Protein AF-A0A7S3I0C1-F1 (afdb_monomer_lite)

Foldseek 3Di:
DDDDDDYDDDDDDDDDDDDDDDDDDDDDDDDDDDDPDDDDDDDDDDDDDDDDDDDDDDPPPDDVPVPDDALDFDWDQDPVPRDTATWDKDWDFDPCLVVVLVVCCVLVPPCSVVCSVVSRLQRIKIWTAGPPPRDTDDIGRQFDFAPDLPDQWTWTRNRPDIDIDGSVVVVVVVVVVVVVSVVCVVPVPPPPVPCPLQHADPPDEEEDADEPVNLCVLQNPVVCVVDVSSSSSSCRVPPPNYDYDYDDDDDDDDDDD

Organism: NCBI:txid182087

Secondary structure (DSSP, 8-state):
-----------------------------------------PPPPP------------------------SS--EEE-TTT-SEEEEEEEEEEPTTHHHHHHHHHHHHGGGHHHHHHHHHHHTEEEEEEETTT--EEEEEESEE--S-TTSSEEEEEETTEEEEEEHHHHHHHHHHHHHHHHHHHHHS--------TTS---SS--EE---HHHHHHHH-HHHHHH-HHHHHHHHHHHTTT-EE-------------

Sequence (257 aa):
KMSGNSKAAGKTKKDDDLIEVVEEENTFEFSPGINNDEVAVTKPGPLARERRTRGPGGRAVTSPDEQFFDIVPMKKVCQFCQLEVVTYVEHEVNKFFGVICLFSFILLGLLNFLILPLVFFLTKNAVHRCSRCLQKMGEKSCFGLPDDFNAPIWHFRLGKCSIVTARVYAIIVLILGAIGCGFYVYMRPSFEMHQNPLTHHNLDAHRINTSWADFLQDCGGEQVIENFVHTKMVFNDKYENNIVSWSGYFAEVKEKQ

Radius of gyration: 39.65 Å; chains: 1; bounding box: 87×38×133 Å

Structure (mmCIF, N/CA/C/O backbone):
data_AF-A0A7S3I0C1-F1
#
_entry.id   AF-A0A7S3I0C1-F1
#
loop_
_atom_site.group_PDB
_atom_site.id
_atom_site.type_symbol
_atom_site.label_atom_id
_atom_site.label_alt_id
_atom_site.label_comp_id
_atom_site.label_asym_id
_atom_site.label_entity_id
_atom_site.label_seq_id
_atom_site.pdbx_PDB_ins_code
_atom_site.Cartn_x
_atom_site.Cartn_y
_atom_site.Cartn_z
_atom_site.occupancy
_atom_site.B_iso_or_equiv
_atom_site.auth_seq_id
_atom_site.auth_comp_id
_atom_site.auth_asym_id
_atom_site.auth_atom_id
_atom_site.pdbx_PDB_model_num
ATOM 1 N N . LYS A 1 1 ? 24.569 -19.986 -86.677 1.00 34.25 1 LYS A N 1
ATOM 2 C CA . LYS A 1 1 ? 23.247 -20.036 -87.348 1.00 34.25 1 LYS A CA 1
ATOM 3 C C . LYS A 1 1 ? 22.199 -19.598 -86.331 1.00 34.25 1 LYS A C 1
ATOM 5 O O . LYS A 1 1 ? 22.135 -20.248 -85.305 1.00 34.25 1 LYS A O 1
ATOM 10 N N . MET A 1 2 ? 21.471 -18.522 -86.662 1.00 33.81 2 MET A N 1
ATOM 11 C CA . MET A 1 2 ? 20.099 -18.145 -86.252 1.00 33.81 2 MET A CA 1
ATOM 12 C C . MET A 1 2 ? 19.815 -17.968 -84.743 1.00 33.81 2 MET A C 1
ATOM 14 O O . MET A 1 2 ? 19.962 -18.904 -83.977 1.00 33.81 2 MET A O 1
ATOM 18 N N . SER A 1 3 ? 19.566 -16.747 -84.246 1.00 33.38 3 SER A N 1
ATOM 19 C CA . SER A 1 3 ? 18.397 -15.854 -84.475 1.00 33.38 3 SER A CA 1
ATOM 20 C C . SER A 1 3 ? 17.169 -16.295 -83.667 1.00 33.38 3 SER A C 1
ATOM 22 O O . SER A 1 3 ? 16.660 -17.384 -83.889 1.00 33.38 3 SER A O 1
ATOM 24 N N . GLY A 1 4 ? 16.777 -15.502 -82.660 1.00 34.78 4 GLY A N 1
ATOM 25 C CA . GLY A 1 4 ? 15.494 -14.759 -82.629 1.00 34.78 4 GLY A CA 1
ATOM 26 C C . GLY A 1 4 ? 14.575 -15.408 -81.574 1.00 34.78 4 GLY A C 1
ATOM 27 O O . GLY A 1 4 ? 14.686 -16.607 -81.380 1.00 34.78 4 GLY A O 1
ATOM 28 N N . ASN A 1 5 ? 13.692 -14.775 -80.795 1.00 32.12 5 ASN A N 1
ATOM 29 C CA . ASN A 1 5 ? 12.908 -13.539 -80.899 1.00 32.12 5 ASN A CA 1
ATOM 30 C C . ASN A 1 5 ? 12.318 -13.274 -79.475 1.00 32.12 5 ASN A C 1
ATOM 32 O O . ASN A 1 5 ? 11.923 -14.226 -78.814 1.00 32.12 5 ASN A O 1
ATOM 36 N N . SER A 1 6 ? 12.477 -12.099 -78.853 1.00 36.16 6 SER A N 1
ATOM 37 C CA . SER A 1 6 ? 11.499 -10.991 -78.698 1.00 36.16 6 SER A CA 1
ATOM 38 C C . SER A 1 6 ? 10.083 -11.295 -78.149 1.00 36.16 6 SER A C 1
ATOM 40 O O . SER A 1 6 ? 9.313 -11.952 -78.835 1.00 36.16 6 SER A O 1
ATOM 42 N N . LYS A 1 7 ? 9.756 -10.605 -77.025 1.00 39.66 7 LYS A N 1
ATOM 43 C CA . LYS A 1 7 ? 8.534 -9.794 -76.711 1.00 39.66 7 LYS A CA 1
ATOM 44 C C . LYS A 1 7 ? 7.160 -10.513 -76.639 1.00 39.66 7 LYS A C 1
ATOM 46 O O . LYS A 1 7 ? 6.909 -11.413 -77.413 1.00 39.66 7 LYS A O 1
ATOM 51 N N . ALA A 1 8 ? 6.151 -10.131 -75.842 1.00 38.75 8 ALA A N 1
ATOM 52 C CA . ALA A 1 8 ? 5.901 -9.078 -74.845 1.00 38.75 8 ALA A CA 1
ATOM 53 C C . ALA A 1 8 ? 4.505 -9.289 -74.189 1.00 38.75 8 ALA A C 1
ATOM 55 O O . ALA A 1 8 ? 3.677 -9.996 -74.752 1.00 38.75 8 ALA A O 1
ATOM 56 N N . ALA A 1 9 ? 4.243 -8.505 -73.127 1.00 35.59 9 ALA A N 1
ATOM 57 C CA . ALA A 1 9 ? 2.946 -7.933 -72.697 1.00 35.59 9 ALA A CA 1
ATOM 58 C C . ALA A 1 9 ? 2.010 -8.799 -71.817 1.00 35.59 9 ALA A C 1
ATOM 60 O O . ALA A 1 9 ? 1.799 -9.966 -72.096 1.00 35.59 9 ALA A O 1
ATOM 61 N N . GLY A 1 10 ? 1.365 -8.287 -70.759 1.00 30.12 10 GLY A N 1
ATOM 62 C CA . GLY A 1 10 ? 1.316 -6.939 -70.186 1.00 30.12 10 GLY A CA 1
ATOM 63 C C . GLY A 1 10 ? 0.255 -6.822 -69.069 1.00 30.12 10 GLY A C 1
ATOM 64 O O . GLY A 1 10 ? -0.390 -7.809 -68.739 1.00 30.12 10 GLY A O 1
ATOM 65 N N . LYS A 1 11 ? 0.052 -5.577 -68.599 1.00 33.91 11 LYS A N 1
ATOM 66 C CA . LYS A 1 11 ? -1.122 -5.009 -67.881 1.00 33.91 11 LYS A CA 1
ATOM 67 C C . LYS A 1 11 ? -1.379 -5.464 -66.429 1.00 33.91 11 LYS A C 1
ATOM 69 O O . LYS A 1 11 ? -1.747 -6.596 -66.172 1.00 33.91 11 LYS A O 1
ATOM 74 N N . THR A 1 12 ? -1.037 -4.611 -65.454 1.00 38.56 12 THR A N 1
ATOM 75 C CA . THR A 1 12 ? -1.886 -3.610 -64.746 1.00 38.56 12 THR A CA 1
ATOM 76 C C . THR A 1 12 ? -2.968 -4.198 -63.844 1.00 38.56 12 THR A C 1
ATOM 78 O O . THR A 1 12 ? -3.874 -4.849 -64.360 1.00 38.56 12 THR A O 1
ATOM 81 N N . LYS A 1 13 ? -2.929 -3.781 -62.564 1.00 39.81 13 LYS A N 1
ATOM 82 C CA . LYS A 1 13 ? -4.047 -3.322 -61.708 1.00 39.81 13 LYS A CA 1
ATOM 83 C C . LYS A 1 13 ? -4.024 -3.966 -60.312 1.00 39.81 13 LYS A C 1
ATOM 85 O O . LYS A 1 13 ? -4.226 -5.170 -60.194 1.00 39.81 13 LYS A O 1
ATOM 90 N N . LYS A 1 14 ? -3.790 -3.142 -59.287 1.00 36.22 14 LYS A N 1
ATOM 91 C CA . LYS A 1 14 ? -4.233 -3.325 -57.893 1.00 36.22 14 LYS A CA 1
ATOM 92 C C . LYS A 1 14 ? -3.900 -2.023 -57.155 1.00 36.22 14 LYS A C 1
ATOM 94 O O . LYS A 1 14 ? -2.725 -1.730 -56.991 1.00 36.22 14 LYS A O 1
ATOM 99 N N . ASP A 1 15 ? -4.815 -1.062 -57.170 1.00 39.91 15 ASP A N 1
ATOM 100 C CA . ASP A 1 15 ? -5.865 -0.858 -56.158 1.00 39.91 15 ASP A CA 1
ATOM 101 C C . ASP A 1 15 ? -5.223 -0.407 -54.836 1.00 39.91 15 ASP A C 1
ATOM 103 O O . ASP A 1 15 ? -4.731 -1.217 -54.053 1.00 39.91 15 ASP A O 1
ATOM 107 N N . ASP A 1 16 ? -5.183 0.919 -54.680 1.00 47.00 16 ASP A N 1
ATOM 108 C CA . ASP A 1 16 ? -4.873 1.636 -53.449 1.00 47.00 16 ASP A CA 1
ATOM 109 C C . ASP A 1 16 ? -6.045 1.458 -52.475 1.00 47.00 16 ASP A C 1
ATOM 111 O O . ASP A 1 16 ? -7.098 2.067 -52.665 1.00 47.00 16 ASP A O 1
ATOM 115 N N . ASP A 1 17 ? -5.860 0.650 -51.432 1.00 41.62 17 ASP A N 1
ATOM 116 C CA . ASP A 1 17 ? -6.713 0.682 -50.243 1.00 41.62 17 ASP A CA 1
ATOM 117 C C . ASP A 1 17 ? -5.944 1.383 -49.116 1.00 41.62 17 ASP A C 1
ATOM 119 O O . ASP A 1 17 ? -5.021 0.837 -48.507 1.00 41.62 17 ASP A O 1
ATOM 123 N N . LEU A 1 18 ? -6.342 2.632 -48.861 1.00 39.53 18 LEU A N 1
ATOM 124 C CA . LEU A 1 18 ? -6.081 3.342 -47.614 1.00 39.53 18 LEU A CA 1
ATOM 125 C C . LEU A 1 18 ? -6.769 2.567 -46.479 1.00 39.53 18 LEU A C 1
ATOM 127 O O . LEU A 1 18 ? -7.996 2.524 -46.416 1.00 39.53 18 LEU A O 1
ATOM 131 N N . ILE A 1 19 ? -5.990 1.994 -45.562 1.00 32.97 19 ILE A N 1
ATOM 132 C CA . ILE A 1 19 ? -6.499 1.541 -44.265 1.00 32.97 19 ILE A CA 1
ATOM 133 C C . ILE A 1 19 ? -6.243 2.663 -43.260 1.00 32.97 19 ILE A C 1
ATOM 135 O O . ILE A 1 19 ? -5.119 2.896 -42.820 1.00 32.97 19 ILE A O 1
ATOM 139 N N . GLU A 1 20 ? -7.317 3.369 -42.931 1.00 35.88 20 GLU A N 1
ATOM 140 C CA . GLU A 1 20 ? -7.418 4.291 -41.809 1.00 35.88 20 GLU A CA 1
ATOM 141 C C . GLU A 1 20 ? -7.563 3.447 -40.529 1.00 35.88 20 GLU A C 1
ATOM 143 O O . GLU A 1 20 ? -8.581 2.789 -40.311 1.00 35.88 20 GLU A O 1
ATOM 148 N N . VAL A 1 21 ? -6.508 3.382 -39.711 1.00 33.25 21 VAL A N 1
ATOM 149 C CA . VAL A 1 21 ? -6.556 2.733 -38.393 1.00 33.25 21 VAL A CA 1
ATOM 150 C C . VAL A 1 21 ? -7.118 3.747 -37.402 1.00 33.25 21 VAL A C 1
ATOM 152 O O . VAL A 1 21 ? -6.419 4.656 -36.963 1.00 33.25 21 VAL A O 1
ATOM 155 N N . VAL A 1 22 ? -8.400 3.597 -37.080 1.00 35.94 22 VAL A N 1
ATOM 156 C CA . VAL A 1 22 ? -9.060 4.280 -35.964 1.00 35.94 22 VAL A CA 1
ATOM 157 C C . VAL A 1 22 ? -8.824 3.440 -34.706 1.00 35.94 22 VAL A C 1
ATOM 159 O O . VAL A 1 22 ? -9.346 2.333 -34.591 1.00 35.94 22 VAL A O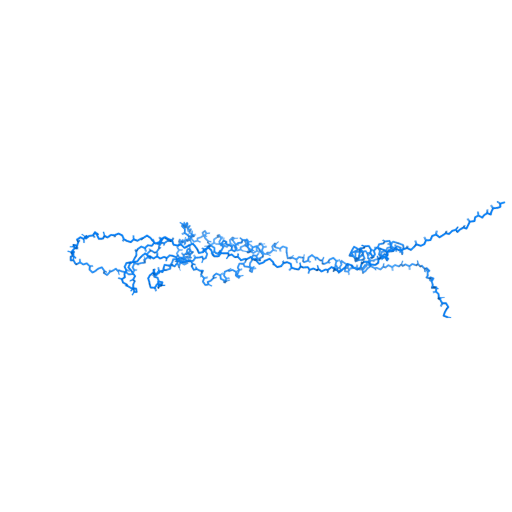 1
ATOM 162 N N . GLU A 1 23 ? -8.011 3.941 -33.774 1.00 34.66 23 GLU A N 1
ATOM 163 C CA . GLU A 1 23 ? -7.910 3.396 -32.414 1.00 34.66 23 GLU A CA 1
ATOM 164 C C . GLU A 1 23 ? -9.133 3.851 -31.597 1.00 34.66 23 GLU A C 1
ATOM 166 O O . GLU A 1 23 ? -9.250 5.017 -31.223 1.00 34.66 23 GLU A O 1
ATOM 171 N N . GLU A 1 24 ? -10.064 2.932 -31.322 1.00 31.91 24 GLU A N 1
ATOM 172 C CA . GLU A 1 24 ? -11.101 3.116 -30.301 1.00 31.91 24 GLU A CA 1
ATOM 173 C C . GLU A 1 24 ? -10.521 2.798 -28.910 1.00 31.91 24 GLU A C 1
ATOM 175 O O . GLU A 1 24 ? -10.307 1.637 -28.549 1.00 31.91 24 GLU A O 1
ATOM 180 N N . GLU A 1 25 ? -10.297 3.832 -28.095 1.00 33.53 25 GLU A N 1
ATOM 181 C CA . GLU A 1 25 ? -10.070 3.686 -26.655 1.00 33.53 25 GLU A CA 1
ATOM 182 C C . GLU A 1 25 ? -11.382 3.286 -25.958 1.00 33.53 25 GLU A C 1
ATOM 184 O O . GLU A 1 25 ? -12.216 4.121 -25.599 1.00 33.53 25 GLU A O 1
ATOM 189 N N . ASN A 1 26 ? -11.568 1.984 -25.733 1.00 30.70 26 ASN A N 1
ATOM 190 C CA . ASN A 1 26 ? -12.639 1.472 -24.881 1.00 30.70 26 ASN A CA 1
ATOM 191 C C . ASN A 1 26 ? -12.348 1.810 -23.409 1.00 30.70 26 ASN A C 1
ATOM 193 O O . ASN A 1 26 ? -11.567 1.146 -22.725 1.00 30.70 26 ASN A O 1
ATOM 197 N N . THR A 1 27 ? -13.011 2.850 -22.912 1.00 30.73 27 THR A N 1
ATOM 198 C CA . THR A 1 27 ? -13.053 3.222 -21.497 1.00 30.73 27 THR A CA 1
ATOM 199 C C . THR A 1 27 ? -14.037 2.308 -20.769 1.00 30.73 27 THR A C 1
ATOM 201 O O . THR A 1 27 ? -15.250 2.381 -20.950 1.00 30.73 27 THR A O 1
ATOM 204 N N . PHE A 1 28 ? -13.507 1.407 -19.942 1.00 27.38 28 PHE A N 1
ATOM 205 C CA . PHE A 1 28 ? -14.298 0.494 -19.120 1.00 27.38 28 PHE A CA 1
ATOM 206 C C . PHE A 1 28 ? -14.560 1.138 -17.748 1.00 27.38 28 PHE A C 1
ATOM 208 O O . PHE A 1 28 ? -13.712 1.094 -16.856 1.00 27.38 28 PHE A O 1
ATOM 215 N N . GLU A 1 29 ? -15.724 1.769 -17.576 1.00 28.80 29 GLU A N 1
ATOM 216 C CA . GLU A 1 29 ? -16.182 2.276 -16.278 1.00 28.80 29 GLU A CA 1
ATOM 217 C C . GLU A 1 29 ? -16.715 1.133 -15.401 1.00 28.80 29 GLU A C 1
ATOM 219 O O . GLU A 1 29 ? -17.685 0.451 -15.733 1.00 28.80 29 GLU A O 1
ATOM 224 N N . PHE A 1 30 ? -16.094 0.943 -14.236 1.00 27.34 30 PHE A N 1
ATOM 225 C CA . PHE A 1 30 ? -16.560 0.023 -13.202 1.00 27.34 30 PHE A CA 1
ATOM 226 C C . PHE A 1 30 ? -17.380 0.806 -12.164 1.00 27.34 30 PHE A C 1
ATOM 228 O O . PHE A 1 30 ? -16.824 1.492 -11.307 1.00 27.34 30 PHE A O 1
ATOM 235 N N . SER A 1 31 ? -18.710 0.701 -12.228 1.00 32.19 31 SER A N 1
ATOM 236 C CA . SER A 1 31 ? -19.619 1.166 -11.168 1.00 32.19 31 SER A CA 1
ATOM 237 C C . SER A 1 31 ? -19.870 0.046 -10.152 1.00 32.19 31 SER A C 1
ATOM 239 O O . SER A 1 31 ? -20.396 -1.000 -10.536 1.00 32.19 31 SER A O 1
ATOM 241 N N . PRO A 1 32 ? -19.582 0.221 -8.849 1.00 33.34 32 PRO A N 1
ATOM 242 C CA . PRO A 1 32 ? -20.117 -0.669 -7.830 1.00 33.34 32 PRO A CA 1
ATOM 243 C C . PRO A 1 32 ? -21.562 -0.272 -7.505 1.00 33.34 32 PRO A C 1
ATOM 245 O O . PRO A 1 32 ? -21.831 0.772 -6.910 1.00 33.34 32 PRO A O 1
ATOM 248 N N . GLY A 1 33 ? -22.492 -1.136 -7.915 1.00 28.98 33 GLY A N 1
ATOM 249 C CA . GLY A 1 33 ? -23.913 -1.043 -7.603 1.00 28.98 33 GLY A CA 1
ATOM 250 C C . GLY A 1 33 ? -24.172 -1.072 -6.096 1.00 28.98 33 GLY A C 1
ATOM 251 O O . GLY A 1 33 ? -23.765 -1.989 -5.383 1.00 28.98 33 GLY A O 1
ATOM 252 N N . ILE A 1 34 ? -24.873 -0.045 -5.626 1.00 36.69 34 ILE A N 1
ATOM 253 C CA . ILE A 1 34 ? -25.462 0.029 -4.294 1.00 36.69 34 ILE A CA 1
ATOM 254 C C . ILE A 1 34 ? -26.760 -0.782 -4.342 1.00 36.69 34 ILE A C 1
ATOM 256 O O . ILE A 1 34 ? -27.771 -0.298 -4.846 1.00 36.69 34 ILE A O 1
ATOM 260 N N . ASN A 1 35 ? -26.740 -2.011 -3.823 1.00 32.94 35 ASN A N 1
ATOM 261 C CA . ASN A 1 35 ? -27.974 -2.737 -3.529 1.00 32.94 35 ASN A CA 1
ATOM 262 C C . ASN A 1 35 ? -28.548 -2.208 -2.212 1.00 32.94 35 ASN A C 1
ATOM 264 O O . ASN A 1 35 ? -28.114 -2.576 -1.120 1.00 32.94 35 ASN A O 1
ATOM 268 N N . ASN A 1 36 ? -29.516 -1.306 -2.352 1.00 39.03 36 ASN A N 1
ATOM 269 C CA . ASN A 1 36 ? -30.508 -1.021 -1.330 1.00 39.03 36 ASN A CA 1
ATOM 270 C C . ASN A 1 36 ? -31.528 -2.161 -1.350 1.00 39.03 36 ASN A C 1
ATOM 272 O O . ASN A 1 36 ? -32.421 -2.152 -2.193 1.00 39.03 36 ASN A O 1
ATOM 276 N N . ASP A 1 37 ? -31.405 -3.117 -0.430 1.00 43.25 37 ASP A N 1
ATOM 277 C CA . ASP A 1 37 ? -32.507 -4.035 -0.160 1.00 43.25 37 ASP A CA 1
ATOM 278 C C . ASP A 1 37 ? -33.439 -3.435 0.892 1.00 43.25 37 ASP A C 1
ATOM 280 O O . ASP A 1 37 ? -33.099 -3.157 2.046 1.00 43.25 37 ASP A O 1
ATOM 284 N N . GLU A 1 38 ? -34.640 -3.201 0.391 1.00 39.16 38 GLU A N 1
ATOM 285 C CA . GLU A 1 38 ? -35.809 -2.617 0.998 1.00 39.16 38 GLU A CA 1
ATOM 286 C C . GLU A 1 38 ? -36.547 -3.674 1.850 1.00 39.16 38 GLU A C 1
ATOM 288 O O . GLU A 1 38 ? -36.927 -4.735 1.373 1.00 39.16 38 GLU A O 1
ATOM 293 N N . VAL A 1 39 ? -36.769 -3.333 3.124 1.00 40.06 39 VAL A N 1
ATOM 294 C CA . VAL A 1 39 ? -37.996 -3.579 3.911 1.00 40.06 39 VAL A CA 1
ATOM 295 C C . VAL A 1 39 ? -38.451 -5.025 4.202 1.00 40.06 39 VAL A C 1
ATOM 297 O O . VAL A 1 39 ? -38.982 -5.743 3.365 1.00 40.06 39 VAL A O 1
ATOM 300 N N . ALA A 1 40 ? -38.540 -5.324 5.505 1.00 32.00 40 ALA A N 1
ATOM 301 C CA . ALA A 1 40 ? -39.720 -5.987 6.070 1.00 32.00 40 ALA A CA 1
ATOM 302 C C . ALA A 1 40 ? -40.054 -5.397 7.453 1.00 32.00 40 ALA A C 1
ATOM 304 O O . ALA A 1 40 ? -39.565 -5.831 8.494 1.00 32.00 40 ALA A O 1
ATOM 305 N N . VAL A 1 41 ? -40.906 -4.368 7.451 1.00 41.59 41 VAL A N 1
ATOM 306 C CA . VAL A 1 41 ? -41.575 -3.829 8.641 1.00 41.59 41 VAL A CA 1
ATOM 307 C C . VAL A 1 41 ? -42.717 -4.776 9.009 1.00 41.59 41 VAL A C 1
ATOM 309 O O . VAL A 1 41 ? -43.793 -4.739 8.413 1.00 41.59 41 VAL A O 1
ATOM 312 N N . THR A 1 42 ? -42.509 -5.633 10.005 1.00 38.25 42 THR A N 1
ATOM 313 C CA . THR A 1 42 ? -43.599 -6.381 10.646 1.00 38.25 42 THR A CA 1
ATOM 314 C C . THR A 1 42 ? -44.299 -5.516 11.695 1.00 38.25 42 THR A C 1
ATOM 316 O O . THR A 1 42 ? -43.673 -4.989 12.614 1.00 38.25 42 THR A O 1
ATOM 319 N N . LYS A 1 43 ? -45.620 -5.370 11.527 1.00 39.69 43 LYS A N 1
ATOM 320 C CA . LYS A 1 43 ? -46.564 -4.629 12.381 1.00 39.69 43 LYS A CA 1
ATOM 321 C C . LYS A 1 43 ? -46.505 -5.055 13.865 1.00 39.69 43 LYS A C 1
ATOM 323 O O . LYS A 1 43 ? -46.342 -6.243 14.138 1.00 39.69 43 LYS A O 1
ATOM 328 N N . PRO A 1 44 ? -46.748 -4.137 14.823 1.00 39.50 44 PRO A N 1
ATOM 329 C CA . PRO A 1 44 ? -46.909 -4.483 16.234 1.00 39.50 44 PRO A CA 1
ATOM 330 C C . PRO A 1 44 ? -48.307 -5.063 16.524 1.00 39.50 44 PRO A C 1
ATOM 332 O O . PRO A 1 44 ? -49.326 -4.444 16.217 1.00 39.50 44 PRO A O 1
ATOM 335 N N . GLY A 1 45 ? -48.342 -6.248 17.139 1.00 41.78 45 GLY A N 1
ATOM 336 C CA . GLY A 1 45 ? -49.527 -6.813 17.795 1.00 41.78 45 GLY A CA 1
ATOM 337 C C . GLY A 1 45 ? -49.719 -6.254 19.219 1.00 41.78 45 GLY A C 1
ATOM 338 O O . GLY A 1 45 ? -48.771 -5.717 19.796 1.00 41.78 45 GLY A O 1
ATOM 339 N N . PRO A 1 46 ? -50.936 -6.328 19.789 1.00 48.28 46 PRO A N 1
ATOM 340 C CA . PRO A 1 46 ? -51.342 -5.468 20.895 1.00 48.28 46 PRO A CA 1
ATOM 341 C C . PRO A 1 46 ? -50.990 -6.011 22.291 1.00 48.28 46 PRO A C 1
ATOM 343 O O . PRO A 1 46 ? -51.167 -7.185 22.591 1.00 48.28 46 PRO A O 1
ATOM 346 N N . LEU A 1 47 ? -50.588 -5.069 23.153 1.00 47.94 47 LEU A N 1
ATOM 347 C CA . LEU A 1 47 ? -50.883 -4.962 24.590 1.00 47.94 47 LEU A CA 1
ATOM 348 C C . LEU A 1 47 ? -50.733 -6.229 25.456 1.00 47.94 47 LEU A C 1
ATOM 350 O O . LEU A 1 47 ? -51.716 -6.874 25.813 1.00 47.94 47 LEU A O 1
ATOM 354 N N . ALA A 1 48 ? -49.522 -6.439 25.977 1.00 38.97 48 ALA A N 1
ATOM 355 C CA . ALA A 1 48 ? -49.323 -7.094 27.268 1.00 38.97 48 ALA A CA 1
ATOM 356 C C . ALA A 1 48 ? -48.986 -6.032 28.328 1.00 38.97 48 ALA A C 1
ATOM 358 O O . ALA A 1 48 ? -47.939 -5.387 28.323 1.00 38.97 48 ALA A O 1
ATOM 359 N N . ARG A 1 49 ? -49.955 -5.811 29.215 1.00 46.66 49 ARG A N 1
ATOM 360 C CA . ARG A 1 49 ? -49.907 -4.943 30.391 1.00 46.66 49 ARG A CA 1
ATOM 361 C C . ARG A 1 49 ? -49.017 -5.593 31.458 1.00 46.66 49 ARG A C 1
ATOM 363 O O . ARG A 1 49 ? -49.532 -6.286 32.330 1.00 46.66 49 ARG A O 1
ATOM 370 N N . GLU A 1 50 ? -47.708 -5.362 31.410 1.00 39.25 50 GLU A N 1
ATOM 371 C CA . GLU A 1 50 ? -46.788 -5.802 32.468 1.00 39.25 50 GLU A CA 1
ATOM 372 C C . GLU A 1 50 ? -46.763 -4.781 33.620 1.00 39.25 50 GLU A C 1
ATOM 374 O O . GLU A 1 50 ? -46.681 -3.564 33.429 1.00 39.25 50 GLU A O 1
ATOM 379 N N . ARG A 1 51 ? -46.910 -5.288 34.845 1.00 36.44 51 ARG A N 1
ATOM 380 C CA . ARG A 1 51 ? -47.078 -4.517 36.077 1.00 36.44 51 ARG A CA 1
ATOM 381 C C . ARG A 1 51 ? -45.834 -3.711 36.438 1.00 36.44 51 ARG A C 1
ATOM 383 O O . ARG A 1 51 ? -44.741 -4.230 36.610 1.00 36.44 51 ARG A O 1
ATOM 390 N N . ARG A 1 52 ? -46.092 -2.439 36.726 1.00 40.31 52 ARG A N 1
ATOM 391 C CA . ARG A 1 52 ? -45.268 -1.511 37.500 1.00 40.31 52 ARG A CA 1
ATOM 392 C C . ARG A 1 52 ? -44.932 -2.102 38.884 1.00 40.31 52 ARG A C 1
ATOM 394 O O . ARG A 1 52 ? -45.765 -2.038 39.784 1.00 40.31 52 ARG A O 1
ATOM 401 N N . THR A 1 53 ? -43.707 -2.579 39.089 1.00 35.84 53 THR A N 1
ATOM 402 C CA . THR A 1 53 ? -43.089 -2.667 40.424 1.00 35.84 53 THR A CA 1
ATOM 403 C C . THR A 1 53 ? -42.102 -1.515 40.587 1.00 35.84 53 THR A C 1
ATOM 405 O O . THR A 1 53 ? -41.019 -1.510 40.009 1.00 35.84 53 THR A O 1
ATOM 408 N N . ARG A 1 54 ? -42.510 -0.499 41.360 1.00 37.16 54 ARG A N 1
ATOM 409 C CA . ARG A 1 54 ? -41.614 0.530 41.905 1.00 37.16 54 ARG A CA 1
ATOM 410 C C . ARG A 1 54 ? -40.740 -0.126 42.976 1.00 37.16 54 ARG A C 1
ATOM 412 O O . ARG A 1 54 ? -41.260 -0.478 44.029 1.00 37.16 54 ARG A O 1
ATOM 419 N N . GLY A 1 55 ? -39.441 -0.243 42.722 1.00 32.72 55 GLY A N 1
ATOM 420 C CA . GLY A 1 55 ? -38.427 -0.336 43.773 1.00 32.72 55 GLY A CA 1
ATOM 421 C C . GLY A 1 55 ? -37.908 1.072 44.108 1.00 32.72 55 GLY A C 1
ATOM 422 O O . GLY A 1 55 ? -37.762 1.879 43.185 1.00 32.72 55 GLY A O 1
ATOM 423 N N . PRO A 1 56 ? -37.679 1.420 45.386 1.00 40.50 56 PRO A N 1
ATOM 424 C CA . PRO A 1 56 ? -37.113 2.706 45.767 1.00 40.50 56 PRO A CA 1
ATOM 425 C C . PRO A 1 56 ? -35.578 2.653 45.755 1.00 40.50 56 PRO A C 1
ATOM 427 O O . PRO A 1 56 ? -34.990 1.642 46.112 1.00 40.50 56 PRO A O 1
ATOM 430 N N . GLY A 1 57 ? -34.948 3.785 45.434 1.00 34.31 57 GLY A N 1
ATOM 431 C CA . GLY A 1 57 ? -33.605 4.119 45.917 1.00 34.31 57 GLY A CA 1
ATOM 432 C C . GLY A 1 57 ? -32.434 3.408 45.236 1.00 34.31 57 GLY A C 1
ATOM 433 O O . GLY A 1 57 ? -32.056 2.302 45.592 1.00 34.31 57 GLY A O 1
ATOM 434 N N . GLY A 1 58 ? -31.779 4.119 44.324 1.00 30.30 58 GLY A N 1
ATOM 435 C CA . GLY A 1 58 ? -30.497 3.708 43.765 1.00 30.30 58 GLY A CA 1
ATOM 436 C C . GLY A 1 58 ? -30.012 4.729 42.755 1.00 30.30 58 GLY A C 1
ATOM 437 O O . GLY A 1 58 ? -30.088 4.510 41.552 1.00 30.30 58 GLY A O 1
ATOM 438 N N . ARG A 1 59 ? -29.569 5.889 43.245 1.00 36.09 59 ARG A N 1
ATOM 439 C CA . ARG A 1 59 ? -28.851 6.880 42.443 1.00 36.09 59 ARG A CA 1
ATOM 440 C C . ARG A 1 59 ? -27.491 6.262 42.104 1.00 36.09 59 ARG A C 1
ATOM 442 O O . ARG A 1 59 ? -26.530 6.446 42.840 1.00 36.09 59 ARG A O 1
ATOM 449 N N . ALA A 1 60 ? -27.439 5.473 41.036 1.00 32.41 60 ALA A N 1
ATOM 450 C CA . ALA A 1 60 ? -26.186 5.041 40.443 1.00 32.41 60 ALA A CA 1
ATOM 451 C C . ALA A 1 60 ? -25.563 6.272 39.780 1.00 32.41 60 ALA A C 1
ATOM 453 O O . ALA A 1 60 ? -25.853 6.612 38.636 1.00 32.41 60 ALA A O 1
ATOM 454 N N . VAL A 1 61 ? -24.744 6.983 40.551 1.00 38.53 61 VAL A N 1
ATOM 455 C CA . VAL A 1 61 ? -23.613 7.709 39.987 1.00 38.53 61 VAL A CA 1
ATOM 456 C C . VAL A 1 61 ? -22.702 6.617 39.442 1.00 38.53 61 VAL A C 1
ATOM 458 O O . VAL A 1 61 ? -21.883 6.067 40.170 1.00 38.53 61 VAL A O 1
ATOM 461 N N . THR A 1 62 ? -22.930 6.211 38.195 1.00 36.38 62 THR A N 1
ATOM 462 C CA . THR A 1 62 ? -21.917 5.469 37.455 1.00 36.38 62 THR A CA 1
ATOM 463 C C . THR A 1 62 ? -20.762 6.438 37.268 1.00 36.38 62 THR A C 1
ATOM 465 O O . THR A 1 62 ? -20.941 7.533 36.723 1.00 36.38 62 THR A O 1
ATOM 468 N N . SER A 1 63 ? -19.598 6.041 37.767 1.00 33.38 63 SER A N 1
ATOM 469 C CA . SER A 1 63 ? -18.290 6.482 37.296 1.00 33.38 63 SER A CA 1
ATOM 470 C C . SER A 1 63 ? -18.286 6.631 35.767 1.00 33.38 63 SER A C 1
ATOM 472 O O . SER A 1 63 ? -19.138 6.050 35.086 1.00 33.38 63 SER A O 1
ATOM 474 N N . PRO A 1 64 ? -17.350 7.394 35.178 1.00 40.62 64 PRO A N 1
ATOM 475 C CA . PRO A 1 64 ? -17.090 7.312 33.748 1.00 40.62 64 PRO A CA 1
ATOM 476 C C . PRO A 1 64 ? -16.464 5.938 33.461 1.00 40.62 64 PRO A C 1
ATOM 478 O O . PRO A 1 64 ? -15.276 5.821 33.190 1.00 40.62 64 PRO A O 1
ATOM 481 N N . ASP A 1 65 ? -17.264 4.884 33.602 1.00 39.06 65 ASP A N 1
ATOM 482 C CA . ASP A 1 65 ? -16.946 3.541 33.173 1.00 39.06 65 ASP A CA 1
ATOM 483 C C . ASP A 1 65 ? -16.804 3.644 31.663 1.00 39.06 65 ASP A C 1
ATOM 485 O O . ASP A 1 65 ? -17.757 4.028 30.973 1.00 39.06 65 ASP A O 1
ATOM 489 N N . GLU A 1 66 ? -15.601 3.365 31.165 1.00 48.34 66 GLU A N 1
ATOM 490 C CA . GLU A 1 66 ? -15.332 3.150 29.751 1.00 48.34 66 GLU A CA 1
ATOM 491 C C . GLU A 1 66 ? -16.417 2.231 29.205 1.00 48.34 66 GLU A C 1
ATOM 493 O O . GLU A 1 66 ? -16.448 1.020 29.434 1.00 48.34 66 GLU A O 1
ATOM 498 N N . GLN A 1 67 ? -17.388 2.842 28.538 1.00 55.06 67 GLN A N 1
ATOM 499 C CA . GLN A 1 67 ? -18.528 2.136 28.016 1.00 55.06 67 GLN A CA 1
ATOM 500 C C . GLN A 1 67 ? -18.002 1.218 26.925 1.00 55.06 67 GLN A C 1
ATOM 502 O O . GLN A 1 67 ? -17.730 1.666 25.817 1.00 55.06 67 GLN A O 1
ATOM 507 N N . PHE A 1 68 ? -17.858 -0.065 27.244 1.00 61.44 68 PHE A N 1
ATOM 508 C CA . PHE A 1 68 ? -17.414 -1.071 26.294 1.00 61.44 68 PHE A CA 1
ATOM 509 C C . PHE A 1 68 ? -18.445 -1.147 25.166 1.00 61.44 68 PHE A C 1
ATOM 511 O O . PHE A 1 68 ? -19.527 -1.716 25.319 1.00 61.44 68 PHE A O 1
ATOM 518 N N . PHE A 1 69 ? -18.163 -0.465 24.061 1.00 61.44 69 PHE A N 1
ATOM 519 C CA . PHE A 1 69 ? -18.875 -0.649 22.810 1.00 61.44 69 PHE A CA 1
ATOM 520 C C . PHE A 1 69 ? -18.334 -1.923 22.174 1.00 61.44 69 PHE A C 1
ATOM 522 O O . PHE A 1 69 ? -17.133 -2.198 22.239 1.00 61.44 69 PHE A O 1
ATOM 529 N N . ASP A 1 70 ? -19.207 -2.751 21.622 1.00 66.69 70 ASP A N 1
ATOM 530 C CA . ASP A 1 70 ? -18.793 -3.959 20.925 1.00 66.69 70 ASP A CA 1
ATOM 531 C C . ASP A 1 70 ? -19.156 -3.871 19.452 1.00 66.69 70 ASP A C 1
ATOM 533 O O . ASP A 1 70 ? -20.008 -3.084 19.079 1.00 66.69 70 ASP A O 1
ATOM 537 N N . ILE A 1 71 ? -18.526 -4.673 18.594 1.00 73.00 71 ILE A N 1
ATOM 538 C CA . ILE A 1 71 ? -18.744 -4.593 17.132 1.00 73.00 71 ILE A CA 1
ATOM 539 C C . ILE A 1 71 ? -20.210 -4.934 16.759 1.00 73.00 71 ILE A C 1
ATOM 541 O O . ILE A 1 71 ? -20.664 -4.698 15.642 1.00 73.00 71 ILE A O 1
ATOM 545 N N . VAL A 1 72 ? -20.970 -5.482 17.709 1.00 80.50 72 VAL A N 1
ATOM 546 C CA . VAL A 1 72 ? -22.369 -5.888 17.572 1.00 80.50 72 VAL A CA 1
ATOM 547 C C . VAL A 1 72 ? -23.298 -4.761 18.054 1.00 80.50 72 VAL A C 1
ATOM 549 O O . VAL A 1 72 ? -23.009 -4.118 19.067 1.00 80.50 72 VAL A O 1
ATOM 552 N N . PRO A 1 73 ? -24.439 -4.518 17.377 1.00 82.56 73 PRO A N 1
ATOM 553 C CA . PRO A 1 73 ? -25.445 -3.576 17.854 1.00 82.56 73 PRO A CA 1
ATOM 554 C C . PRO A 1 73 ? -25.912 -3.929 19.268 1.00 82.56 73 PRO A C 1
ATOM 556 O O . PRO A 1 73 ? -26.132 -5.089 19.616 1.00 82.56 73 PRO A O 1
ATOM 559 N N . MET A 1 74 ? -26.088 -2.899 20.086 1.00 83.75 74 MET A N 1
ATOM 560 C CA . MET A 1 74 ? -26.320 -3.040 21.521 1.00 83.75 74 MET A CA 1
ATOM 561 C C . MET A 1 74 ? -27.401 -2.076 21.994 1.00 83.75 74 MET A C 1
ATOM 563 O O . MET A 1 74 ? -27.520 -0.952 21.490 1.00 83.75 74 MET A O 1
ATOM 567 N N . LYS A 1 75 ? -28.204 -2.541 22.957 1.00 86.81 75 LYS A N 1
ATOM 568 C CA . LYS A 1 75 ? -29.259 -1.758 23.603 1.00 86.81 75 LYS A CA 1
ATOM 569 C C . LYS A 1 75 ? -28.635 -0.856 24.655 1.00 86.81 75 LYS A C 1
ATOM 571 O O . LYS A 1 75 ? -28.012 -1.346 25.595 1.00 86.81 75 LYS A O 1
ATOM 576 N N . LYS A 1 76 ? -28.790 0.453 24.486 1.00 86.19 76 LYS A N 1
ATOM 577 C CA . LYS A 1 76 ? -28.355 1.456 25.461 1.00 86.19 76 LYS A CA 1
ATOM 578 C C . LYS A 1 76 ? -29.337 2.618 25.499 1.00 86.19 76 LYS A C 1
ATOM 580 O O . LYS A 1 76 ? -30.050 2.889 24.532 1.00 86.19 76 LYS A O 1
ATOM 585 N N . VAL A 1 77 ? -29.359 3.318 26.629 1.00 89.69 77 VAL A N 1
ATOM 586 C CA . VAL A 1 77 ? -30.100 4.573 26.763 1.00 89.69 77 VAL A CA 1
ATOM 587 C C . VAL A 1 77 ? -29.285 5.686 26.117 1.00 89.69 77 VAL A C 1
ATOM 589 O O . VAL A 1 77 ? -28.116 5.889 26.443 1.00 89.69 77 VAL A O 1
ATOM 592 N N . CYS A 1 78 ? -29.893 6.402 25.177 1.00 89.25 78 CYS A N 1
ATOM 593 C CA . CYS A 1 78 ? -29.245 7.523 24.515 1.00 89.25 78 CYS A CA 1
ATOM 594 C C . CYS A 1 78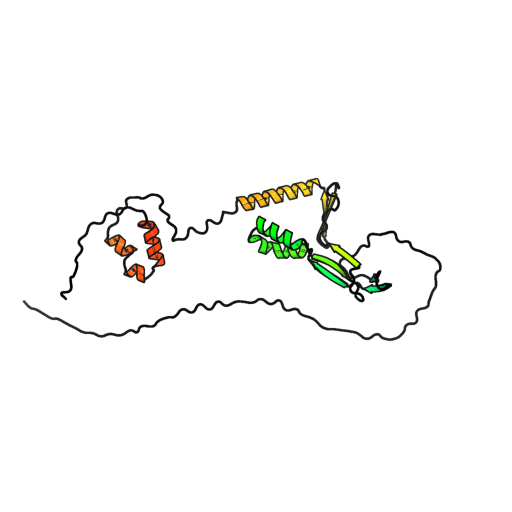 ? -29.056 8.704 25.466 1.00 89.25 78 CYS A C 1
ATOM 596 O O . CYS A 1 78 ? -30.027 9.178 26.042 1.00 89.25 78 CYS A O 1
ATOM 598 N N . GLN A 1 79 ? -27.848 9.263 25.548 1.00 88.81 79 GLN A N 1
ATOM 599 C CA . GLN A 1 79 ? -27.609 10.475 26.343 1.00 88.81 79 GLN A CA 1
ATOM 600 C C . GLN A 1 79 ? -28.313 11.721 25.773 1.00 88.81 79 GLN A C 1
ATOM 602 O O . GLN A 1 79 ? -28.669 12.621 26.529 1.00 88.81 79 GLN A O 1
ATOM 607 N N . PHE A 1 80 ? -28.567 11.756 24.461 1.00 90.94 80 PHE A N 1
ATOM 608 C CA . PHE A 1 80 ? -29.196 12.896 23.785 1.00 90.94 80 PHE A CA 1
ATOM 609 C C . PHE A 1 80 ? -30.727 12.844 23.810 1.00 90.94 80 PHE A C 1
ATOM 611 O O . PHE A 1 80 ? -31.367 13.848 24.099 1.00 90.94 80 PHE A O 1
ATOM 618 N N . CYS A 1 81 ? -31.331 11.689 23.505 1.00 91.25 81 CYS A N 1
ATOM 619 C CA . CYS A 1 81 ? -32.791 11.542 23.457 1.00 91.25 81 CYS A CA 1
ATOM 620 C C . CYS A 1 81 ? -33.395 10.826 24.674 1.00 91.25 81 CYS A C 1
ATOM 622 O O . CYS A 1 81 ? -34.615 10.723 24.752 1.00 91.25 81 CYS A O 1
ATOM 624 N N . GLN A 1 82 ? -32.566 10.348 25.613 1.00 91.00 82 GLN A N 1
ATOM 625 C CA . GLN A 1 82 ? -32.971 9.717 26.884 1.00 91.00 82 GLN A CA 1
ATOM 626 C C . GLN A 1 82 ? -33.932 8.528 26.721 1.00 91.00 82 GLN A C 1
ATOM 628 O O . GLN A 1 82 ? -34.685 8.174 27.624 1.00 91.00 82 GLN A O 1
ATOM 633 N N . LEU A 1 83 ? -33.898 7.892 25.551 1.00 90.81 83 LEU A N 1
ATOM 634 C CA . LEU A 1 83 ? -34.703 6.728 25.204 1.00 90.81 83 LEU A CA 1
ATOM 635 C C . LEU A 1 83 ? -33.797 5.510 25.064 1.00 90.81 83 LEU A C 1
ATOM 637 O O . LEU A 1 83 ? -32.661 5.617 24.592 1.00 90.81 83 LEU A O 1
ATOM 641 N N . GLU A 1 84 ? -34.318 4.350 25.448 1.00 90.94 84 GLU A N 1
ATOM 642 C CA . GLU A 1 84 ? -33.678 3.073 25.161 1.00 90.94 84 GLU A CA 1
ATOM 643 C C . GLU A 1 84 ? -33.782 2.789 23.662 1.00 90.94 84 GLU A C 1
ATOM 645 O O . GLU A 1 84 ? -34.874 2.724 23.094 1.00 90.94 84 GLU A O 1
ATOM 650 N N . VAL A 1 85 ? -32.630 2.660 23.011 1.00 89.31 85 VAL A N 1
ATOM 651 C CA . VAL A 1 85 ? -32.535 2.408 21.576 1.00 89.31 85 VAL A CA 1
ATOM 652 C C . VAL A 1 85 ? -31.521 1.306 21.305 1.00 89.31 85 VAL A C 1
ATOM 654 O O . VAL A 1 85 ? -30.517 1.158 22.005 1.00 89.31 85 VAL A O 1
ATOM 657 N N . VAL A 1 86 ? -31.773 0.536 20.249 1.00 89.06 86 VAL A N 1
ATOM 658 C CA . VAL A 1 86 ? -30.746 -0.316 19.649 1.00 89.06 86 VAL A CA 1
ATOM 659 C C . VAL A 1 86 ? -29.864 0.594 18.800 1.00 89.06 86 VAL A C 1
ATOM 661 O O . VAL A 1 86 ? -30.358 1.289 17.904 1.00 89.06 86 VAL A O 1
ATOM 664 N N . THR A 1 87 ? -28.575 0.639 19.129 1.00 88.00 87 THR A N 1
ATOM 665 C CA . THR A 1 87 ? -27.577 1.347 18.318 1.00 88.00 87 THR A CA 1
ATOM 666 C C . THR A 1 87 ? -27.361 0.597 17.010 1.00 88.00 87 THR A C 1
ATOM 668 O O . THR A 1 87 ? -27.311 -0.632 17.014 1.00 88.00 87 THR A O 1
ATOM 671 N N . TYR A 1 88 ? -27.234 1.320 15.898 1.00 89.06 88 TYR A N 1
ATOM 672 C CA . TYR A 1 88 ? -26.740 0.737 14.652 1.00 89.06 88 TYR A CA 1
ATOM 673 C C . TYR A 1 88 ? -25.262 1.098 14.487 1.00 89.06 88 TYR A C 1
ATOM 675 O O . TYR A 1 88 ? -24.806 2.131 14.989 1.00 89.06 88 TYR A O 1
ATOM 683 N N . VAL A 1 89 ? -24.514 0.204 13.843 1.00 88.38 89 VAL A N 1
ATOM 684 C CA . VAL A 1 89 ? -23.062 0.319 13.681 1.00 88.38 89 VAL A CA 1
ATOM 685 C C . VAL A 1 89 ? -22.769 0.790 12.268 1.00 88.38 89 VAL A C 1
ATOM 687 O O . VAL A 1 89 ? -23.071 0.094 11.299 1.00 88.38 89 VAL A O 1
ATOM 690 N N . GLU A 1 90 ? -22.169 1.964 12.156 1.00 88.50 90 GLU A N 1
ATOM 691 C CA . GLU A 1 90 ? -21.693 2.516 10.896 1.00 88.50 90 GLU A CA 1
ATOM 692 C C . GLU A 1 90 ? -20.176 2.361 10.825 1.00 88.50 90 GLU A C 1
ATOM 694 O O . GLU A 1 90 ? -19.471 2.571 11.813 1.00 88.50 90 GLU A O 1
ATOM 699 N N . HIS A 1 91 ? -19.674 1.940 9.666 1.00 87.31 91 HIS A N 1
ATOM 700 C CA . HIS A 1 91 ? -18.244 1.746 9.462 1.00 87.31 91 HIS A CA 1
ATOM 701 C C . HIS A 1 91 ? -17.678 2.996 8.800 1.00 87.31 91 HIS A C 1
ATOM 703 O O . HIS A 1 91 ? -17.862 3.208 7.603 1.00 87.31 91 HIS A O 1
ATOM 709 N N . GLU A 1 92 ? -16.996 3.817 9.589 1.00 89.38 92 GLU A N 1
ATOM 710 C CA . GLU A 1 92 ? -16.345 5.034 9.115 1.00 89.38 92 GLU A CA 1
ATOM 711 C C . GLU A 1 92 ? -14.859 4.756 8.873 1.00 89.38 92 GLU A C 1
ATOM 713 O O . GLU A 1 92 ? -14.209 4.019 9.618 1.00 89.38 92 GLU A O 1
ATOM 718 N N . VAL A 1 93 ? -14.298 5.342 7.818 1.00 86.69 93 VAL A N 1
ATOM 719 C CA . VAL A 1 93 ? -12.849 5.310 7.589 1.00 86.69 93 VAL A CA 1
ATOM 720 C C . VAL A 1 93 ? -12.164 6.338 8.477 1.00 86.69 93 VAL A C 1
ATOM 722 O O . VAL A 1 93 ? -12.604 7.483 8.586 1.00 86.69 93 VAL A O 1
ATOM 725 N N . ASN A 1 94 ? -11.051 5.936 9.086 1.00 85.31 94 ASN A N 1
ATOM 726 C CA . ASN A 1 94 ? -10.224 6.853 9.852 1.00 85.31 94 ASN A CA 1
ATOM 727 C C . ASN A 1 94 ? -9.671 7.965 8.936 1.00 85.31 94 ASN A C 1
ATOM 729 O O . ASN A 1 94 ? -9.188 7.694 7.838 1.00 85.31 94 ASN A O 1
ATOM 733 N N . LYS A 1 95 ? -9.667 9.215 9.411 1.00 86.06 95 LYS A N 1
ATOM 734 C CA . LYS A 1 95 ? -9.087 10.370 8.700 1.00 86.06 95 LYS A CA 1
ATOM 735 C C . LYS A 1 95 ? -7.612 10.161 8.336 1.00 86.06 95 LYS A C 1
ATOM 737 O O . LYS A 1 95 ? -7.145 10.692 7.333 1.00 86.06 95 LYS A O 1
ATOM 742 N N . PHE A 1 96 ? -6.888 9.355 9.116 1.00 83.75 96 PHE A N 1
ATOM 743 C CA . PHE A 1 96 ? -5.486 9.018 8.856 1.00 83.75 96 PHE A CA 1
ATOM 744 C C . PHE A 1 96 ? -5.280 7.990 7.734 1.00 83.75 96 PHE A C 1
ATOM 746 O O . PHE A 1 96 ? -4.145 7.804 7.297 1.00 83.75 96 PHE A O 1
ATOM 753 N N . PHE A 1 97 ? -6.342 7.350 7.228 1.00 88.50 97 PHE A N 1
ATOM 754 C CA . PHE A 1 97 ? -6.246 6.348 6.163 1.00 88.50 97 PHE A CA 1
ATOM 755 C C . PHE A 1 97 ? -5.511 6.882 4.926 1.00 88.50 97 PHE A C 1
ATOM 757 O O . PHE A 1 97 ? -4.616 6.215 4.415 1.00 88.50 97 PHE A O 1
ATOM 764 N N . GLY A 1 98 ? -5.817 8.112 4.497 1.00 90.00 98 GLY A N 1
ATOM 765 C CA . GLY A 1 98 ? -5.158 8.728 3.341 1.00 90.00 98 GLY A CA 1
ATOM 766 C C . GLY A 1 98 ? -3.648 8.900 3.534 1.00 90.00 98 GLY A C 1
ATOM 767 O O . GLY A 1 98 ? -2.875 8.597 2.630 1.00 90.00 98 GLY A O 1
ATOM 768 N N . VAL A 1 99 ? -3.215 9.305 4.733 1.00 89.62 99 VAL A N 1
ATOM 769 C CA . VAL A 1 99 ? -1.789 9.482 5.060 1.00 89.62 99 VAL A CA 1
ATOM 770 C C . VAL A 1 99 ? -1.062 8.137 5.073 1.00 89.62 99 VAL A C 1
ATOM 772 O O . VAL A 1 99 ? 0.023 8.016 4.508 1.00 89.62 99 VAL A O 1
ATOM 775 N N . ILE A 1 100 ? -1.676 7.106 5.659 1.00 87.81 100 ILE A N 1
ATOM 776 C CA . ILE A 1 100 ? -1.119 5.746 5.687 1.00 87.81 100 ILE A CA 1
ATOM 777 C C . ILE A 1 100 ? -1.035 5.171 4.267 1.00 87.81 100 ILE A C 1
ATOM 779 O O . ILE A 1 100 ? -0.035 4.548 3.907 1.00 87.81 100 ILE A O 1
ATOM 783 N N . CYS A 1 101 ? -2.051 5.406 3.435 1.00 90.69 101 CYS A N 1
ATOM 784 C CA . CYS A 1 101 ? -2.071 4.977 2.040 1.00 90.69 101 CYS A CA 1
ATOM 785 C C . CYS A 1 101 ? -0.982 5.675 1.209 1.00 90.69 101 CYS A C 1
ATOM 787 O O . CYS A 1 101 ? -0.290 5.024 0.431 1.00 90.69 101 CYS A O 1
ATOM 789 N N . LEU A 1 102 ? -0.786 6.983 1.401 1.00 91.25 102 LEU A N 1
ATOM 790 C CA . LEU A 1 102 ? 0.283 7.740 0.746 1.00 91.25 102 LEU A CA 1
ATOM 791 C C . LEU A 1 102 ? 1.662 7.205 1.155 1.00 91.25 102 LEU A C 1
ATOM 793 O O . LEU A 1 102 ? 2.503 6.924 0.306 1.00 91.25 102 LEU A O 1
ATOM 797 N N . PHE A 1 103 ? 1.884 7.022 2.457 1.00 88.19 103 PHE A N 1
ATOM 798 C CA . PHE A 1 103 ? 3.158 6.540 2.985 1.00 88.19 103 PHE A CA 1
ATOM 799 C C . PHE A 1 103 ? 3.476 5.114 2.513 1.00 88.19 103 PHE A C 1
ATOM 801 O O . PHE A 1 103 ? 4.585 4.837 2.063 1.00 88.19 103 PHE A O 1
ATOM 808 N N . SER A 1 104 ? 2.487 4.218 2.542 1.00 88.12 104 SER A N 1
ATOM 809 C CA . SER A 1 104 ? 2.631 2.856 2.011 1.00 88.12 104 SER A CA 1
ATOM 810 C C . SER A 1 104 ? 2.882 2.842 0.504 1.00 88.12 104 SER A C 1
ATOM 812 O O . SER A 1 104 ? 3.713 2.060 0.049 1.00 88.12 104 SER A O 1
ATOM 814 N N . PHE A 1 105 ? 2.258 3.735 -0.268 1.00 89.19 105 PHE A N 1
ATOM 815 C CA . PHE A 1 105 ? 2.537 3.866 -1.698 1.00 89.19 105 PHE A CA 1
ATOM 816 C C . PHE A 1 105 ? 3.971 4.334 -1.963 1.00 89.19 105 PHE A C 1
ATOM 818 O O . PHE A 1 105 ? 4.627 3.804 -2.852 1.00 89.19 105 PHE A O 1
ATOM 825 N N . ILE A 1 106 ? 4.498 5.269 -1.169 1.00 85.25 106 ILE A N 1
ATOM 826 C CA . ILE A 1 106 ? 5.892 5.721 -1.294 1.00 85.25 106 ILE A CA 1
ATOM 827 C C . ILE A 1 106 ? 6.869 4.577 -0.988 1.00 85.25 106 ILE A C 1
ATOM 829 O O . ILE A 1 106 ? 7.846 4.396 -1.711 1.00 85.25 106 ILE A O 1
ATOM 833 N N . LEU A 1 107 ? 6.599 3.781 0.050 1.00 84.75 107 LEU A N 1
ATOM 834 C CA . LEU A 1 107 ? 7.484 2.684 0.449 1.00 84.75 107 LEU A CA 1
ATOM 835 C C . LEU A 1 107 ? 7.406 1.467 -0.485 1.00 84.75 107 LEU A C 1
ATOM 837 O O . LEU A 1 107 ? 8.428 0.898 -0.852 1.00 84.75 107 LEU A O 1
ATOM 841 N N . LEU A 1 108 ? 6.199 1.041 -0.859 1.00 84.56 108 LEU A N 1
ATOM 842 C CA . LEU A 1 108 ? 5.961 -0.217 -1.579 1.00 84.56 108 LEU A CA 1
ATOM 843 C C . LEU A 1 108 ? 5.737 -0.006 -3.086 1.00 84.56 108 LEU A C 1
ATOM 845 O O . LEU A 1 108 ? 5.826 -0.952 -3.871 1.00 84.56 108 LEU A O 1
ATOM 849 N N . GLY A 1 109 ? 5.476 1.225 -3.534 1.00 84.88 109 GLY A N 1
ATOM 850 C CA . GLY A 1 109 ? 5.102 1.562 -4.912 1.00 84.88 109 GLY A CA 1
ATOM 851 C C . GLY A 1 109 ? 3.875 0.787 -5.391 1.00 84.88 109 GLY A C 1
ATOM 852 O O . GLY A 1 109 ? 2.871 0.696 -4.688 1.00 84.88 109 GLY A O 1
ATOM 853 N N . LEU A 1 110 ? 3.974 0.184 -6.581 1.00 84.12 110 LEU A N 1
ATOM 854 C CA . LEU A 1 110 ? 2.868 -0.548 -7.211 1.00 84.12 110 LEU A CA 1
ATOM 855 C C . LEU A 1 110 ? 2.383 -1.764 -6.405 1.00 84.12 110 LEU A C 1
ATOM 857 O O . LEU A 1 110 ? 1.205 -2.103 -6.487 1.00 84.12 110 LEU A O 1
ATOM 861 N N . LEU A 1 111 ? 3.230 -2.380 -5.566 1.00 81.00 111 LEU A N 1
ATOM 862 C CA . LEU A 1 111 ? 2.786 -3.468 -4.680 1.00 81.00 111 LEU A CA 1
ATOM 863 C C . LEU A 1 111 ? 1.750 -3.007 -3.650 1.00 81.00 111 LEU A C 1
ATOM 865 O O . LEU A 1 111 ? 1.000 -3.830 -3.124 1.00 81.00 111 LEU A O 1
ATOM 869 N N . ASN A 1 112 ? 1.666 -1.700 -3.383 1.00 89.19 112 ASN A N 1
ATOM 870 C CA . ASN A 1 112 ? 0.670 -1.164 -2.473 1.00 89.19 112 ASN A CA 1
ATOM 871 C C . ASN A 1 112 ? -0.758 -1.468 -2.943 1.00 89.19 112 ASN A C 1
ATOM 873 O O . ASN A 1 112 ? -1.612 -1.704 -2.102 1.00 89.19 112 ASN A O 1
ATOM 877 N N . PHE A 1 113 ? -1.026 -1.562 -4.252 1.00 88.94 113 PHE A N 1
ATOM 878 C CA . PHE A 1 113 ? -2.364 -1.907 -4.752 1.00 88.94 113 PHE A CA 1
ATOM 879 C C . PHE A 1 113 ? -2.864 -3.266 -4.249 1.00 88.94 113 PHE A C 1
ATOM 881 O O . PHE A 1 113 ? -4.057 -3.426 -4.006 1.00 88.94 113 PHE A O 1
ATOM 888 N N . LEU A 1 114 ? -1.959 -4.221 -4.026 1.00 87.62 114 LEU A N 1
ATOM 889 C CA . LEU A 1 114 ? -2.305 -5.538 -3.492 1.00 87.62 114 LEU A CA 1
ATOM 890 C C . LEU A 1 114 ? -2.549 -5.502 -1.973 1.00 87.62 114 LEU A C 1
ATOM 892 O O . LEU A 1 114 ? -3.358 -6.262 -1.448 1.00 87.62 114 LEU A O 1
ATOM 896 N N . ILE A 1 115 ? -1.875 -4.592 -1.268 1.00 85.44 115 ILE A N 1
ATOM 897 C CA . ILE A 1 115 ? -1.945 -4.438 0.193 1.00 85.44 115 ILE A CA 1
ATOM 898 C C . ILE A 1 115 ? -3.076 -3.475 0.610 1.00 85.44 115 ILE A C 1
ATOM 900 O O . ILE A 1 115 ? -3.594 -3.558 1.724 1.00 85.44 115 ILE A O 1
ATOM 904 N N . LEU A 1 116 ? -3.521 -2.593 -0.286 1.00 90.12 116 LEU A N 1
ATOM 905 C CA . LEU A 1 116 ? -4.496 -1.536 -0.017 1.00 90.12 116 LEU A CA 1
ATOM 906 C C . LEU A 1 116 ? -5.863 -2.050 0.465 1.00 90.12 116 LEU A C 1
ATOM 908 O O . LEU A 1 116 ? -6.363 -1.492 1.443 1.00 90.12 116 LEU A O 1
ATOM 912 N N . PRO A 1 117 ? -6.458 -3.125 -0.099 1.00 88.12 117 PRO A N 1
ATOM 913 C CA . PRO A 1 117 ? -7.690 -3.694 0.445 1.00 88.12 117 PRO A CA 1
ATOM 914 C C . PRO A 1 117 ? -7.514 -4.134 1.899 1.00 88.12 117 PRO A C 1
ATOM 916 O O . PRO A 1 117 ? -8.375 -3.874 2.737 1.00 88.12 117 PRO A O 1
ATOM 919 N N . LEU A 1 118 ? -6.368 -4.737 2.224 1.00 83.50 118 LEU A N 1
ATOM 920 C CA . LEU A 1 118 ? -6.052 -5.185 3.575 1.00 83.50 118 LEU A CA 1
ATOM 921 C C . LEU A 1 118 ? -5.921 -3.988 4.525 1.00 83.50 118 LEU A C 1
ATOM 923 O O . LEU A 1 118 ? -6.565 -3.972 5.570 1.00 83.50 118 LEU A O 1
ATOM 927 N N . VAL A 1 119 ? -5.186 -2.943 4.138 1.00 84.50 119 VAL A N 1
ATOM 928 C CA . VAL A 1 119 ? -5.067 -1.703 4.931 1.00 84.50 119 VAL A CA 1
ATOM 929 C C . VAL A 1 119 ? -6.427 -1.030 5.121 1.00 84.50 119 VAL A C 1
ATOM 931 O O . VAL A 1 119 ? -6.740 -0.579 6.222 1.00 84.50 119 VAL A O 1
ATOM 934 N N . PHE A 1 120 ? -7.271 -1.000 4.089 1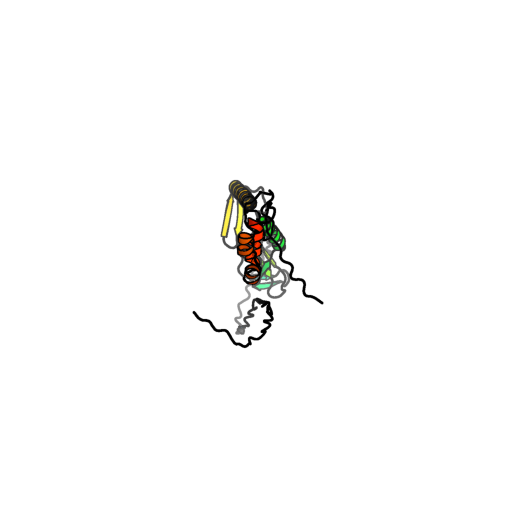.00 87.25 120 PHE A N 1
ATOM 935 C CA . PHE A 1 120 ? -8.627 -0.460 4.177 1.00 87.25 120 PHE A CA 1
ATOM 936 C C . PHE A 1 120 ? -9.490 -1.240 5.173 1.00 87.25 120 PHE A C 1
ATOM 938 O O . PHE A 1 120 ? -10.156 -0.635 6.008 1.00 87.25 120 PHE A O 1
ATOM 945 N N . PHE A 1 121 ? -9.450 -2.575 5.155 1.00 82.44 121 PHE A N 1
ATOM 946 C CA . PHE A 1 121 ? -10.168 -3.380 6.147 1.00 82.44 121 PHE A CA 1
ATOM 947 C C . PHE A 1 121 ? -9.646 -3.161 7.569 1.00 82.44 121 PHE A C 1
ATOM 949 O O . PHE A 1 121 ? -10.449 -3.091 8.498 1.00 82.44 121 PHE A O 1
ATOM 956 N N . LEU A 1 122 ? -8.331 -3.010 7.742 1.00 78.19 122 LEU A N 1
ATOM 957 C CA . LEU A 1 122 ? -7.723 -2.779 9.054 1.00 78.19 122 LEU A CA 1
ATOM 958 C C . LEU A 1 122 ? -8.026 -1.390 9.629 1.00 78.19 122 LEU A C 1
ATOM 960 O O . LEU A 1 122 ? -8.088 -1.239 10.843 1.00 78.19 122 LEU A O 1
ATOM 964 N N . THR A 1 123 ? -8.224 -0.380 8.784 1.00 83.44 123 THR A N 1
ATOM 965 C CA . THR A 1 123 ? -8.395 1.025 9.206 1.00 83.44 123 THR A CA 1
ATOM 966 C C . THR A 1 123 ? -9.851 1.461 9.383 1.00 83.44 123 THR A C 1
ATOM 968 O O . THR A 1 123 ? -10.105 2.624 9.712 1.00 83.44 123 THR A O 1
ATOM 971 N N . LYS A 1 124 ? -10.817 0.555 9.190 1.00 84.06 124 LYS A N 1
ATOM 972 C CA . LYS A 1 124 ? -12.232 0.828 9.467 1.00 84.06 124 LYS A CA 1
ATOM 973 C C . LYS A 1 124 ? -12.476 0.967 10.968 1.00 84.06 124 LYS A C 1
ATOM 975 O O . LYS A 1 124 ? -12.071 0.116 11.756 1.00 84.06 124 LYS A O 1
ATOM 980 N N . ASN A 1 125 ? -13.203 2.011 11.347 1.00 85.88 125 ASN A N 1
ATOM 981 C CA . ASN A 1 125 ? -13.676 2.235 12.706 1.00 85.88 125 ASN A CA 1
ATOM 982 C C . ASN A 1 125 ? -15.166 1.894 12.796 1.00 85.88 125 ASN A C 1
ATOM 984 O O . ASN A 1 125 ? -15.945 2.234 11.905 1.00 85.88 125 ASN A O 1
ATOM 988 N N . ALA A 1 126 ? -15.564 1.240 13.887 1.00 86.06 126 ALA A N 1
ATOM 989 C CA . ALA A 1 126 ? -16.959 0.953 14.182 1.00 86.06 126 ALA A CA 1
ATOM 990 C C . ALA A 1 126 ? -17.536 2.091 15.031 1.00 86.06 126 ALA A C 1
ATOM 992 O O . ALA A 1 126 ? -17.133 2.306 16.178 1.00 86.06 126 ALA A O 1
ATOM 993 N N . VAL A 1 127 ? -18.479 2.836 14.464 1.00 89.25 127 VAL A N 1
ATOM 994 C CA . VAL A 1 127 ? -19.126 3.970 15.120 1.00 89.25 127 VAL A CA 1
ATOM 995 C C . VAL A 1 127 ? -20.561 3.607 15.468 1.00 89.25 127 VAL A C 1
ATOM 997 O O . VAL A 1 127 ? -21.358 3.244 14.606 1.00 89.25 127 VAL A O 1
ATOM 1000 N N . HIS A 1 128 ? -20.910 3.732 16.747 1.00 88.94 128 HIS A N 1
ATOM 1001 C CA . HIS A 1 128 ? -22.271 3.510 17.219 1.00 88.94 128 HIS A CA 1
ATOM 1002 C C . HIS A 1 128 ? -23.058 4.811 17.153 1.00 88.94 128 HIS A C 1
ATOM 1004 O O . HIS A 1 128 ? -22.749 5.784 17.854 1.00 88.94 128 HIS A O 1
ATOM 1010 N N . ARG A 1 129 ? -24.116 4.809 16.341 1.00 90.56 129 ARG A N 1
ATOM 1011 C CA . ARG A 1 129 ? -25.052 5.928 16.227 1.00 90.56 129 ARG A CA 1
ATOM 1012 C C . ARG A 1 129 ? -26.419 5.554 16.786 1.00 90.56 129 ARG A C 1
ATOM 1014 O O . ARG A 1 129 ? -26.852 4.398 16.783 1.00 90.56 129 ARG A O 1
ATOM 1021 N N . CYS A 1 130 ? -27.113 6.564 17.299 1.00 91.81 130 CYS A N 1
ATOM 1022 C CA . CYS A 1 130 ? -28.498 6.428 17.727 1.00 91.81 130 CYS A CA 1
ATOM 1023 C C . CYS A 1 130 ? -29.413 6.218 16.515 1.00 91.81 130 CYS A C 1
ATOM 1025 O O . CYS A 1 130 ? -29.435 7.061 15.625 1.00 91.81 130 CYS A O 1
ATOM 1027 N N . SER A 1 131 ? -30.256 5.185 16.511 1.00 90.19 131 SER A N 1
ATOM 1028 C CA . SER A 1 131 ? -31.251 4.967 15.444 1.00 90.19 131 SER A CA 1
ATOM 1029 C C . SER A 1 131 ? -32.307 6.074 15.336 1.00 90.19 131 SER A C 1
ATOM 1031 O O . SER A 1 131 ? -32.934 6.215 14.293 1.00 90.19 131 SER A O 1
ATOM 1033 N N . ARG A 1 132 ? -32.501 6.880 16.390 1.00 90.94 132 ARG A N 1
ATOM 1034 C CA . ARG A 1 132 ? -33.533 7.928 16.425 1.00 90.94 132 ARG A CA 1
ATOM 1035 C C . ARG A 1 132 ? -32.999 9.343 16.218 1.00 90.94 132 ARG A C 1
ATOM 1037 O O . ARG A 1 132 ? -33.595 10.100 15.467 1.00 90.94 132 ARG A O 1
ATOM 1044 N N . CYS A 1 133 ? -31.918 9.719 16.906 1.00 91.19 133 CYS A N 1
ATOM 1045 C CA . CYS A 1 133 ? -31.339 11.066 16.794 1.00 91.19 133 CYS A CA 1
ATOM 1046 C C . CYS A 1 133 ? -30.084 11.130 15.916 1.00 91.19 133 CYS A C 1
ATOM 1048 O O . CYS A 1 133 ? -29.548 12.219 15.735 1.00 91.19 133 CYS A O 1
ATOM 1050 N N . LEU A 1 134 ? -29.598 9.986 15.415 1.00 89.69 134 LEU A N 1
ATOM 1051 C CA . LEU A 1 134 ? -28.405 9.853 14.565 1.00 89.69 134 LEU A CA 1
ATOM 1052 C C . LEU A 1 134 ? -27.104 10.407 15.173 1.00 89.69 134 LEU A C 1
ATOM 1054 O O . LEU A 1 134 ? -26.065 10.399 14.524 1.00 89.69 134 LEU A O 1
ATOM 1058 N N . GLN A 1 135 ? -27.128 10.827 16.440 1.00 91.06 135 GLN A N 1
ATOM 1059 C CA . GLN A 1 135 ? -25.945 11.298 17.150 1.00 91.06 135 GLN A CA 1
ATOM 1060 C C . GLN A 1 135 ? -25.008 10.133 17.484 1.00 91.06 135 GLN A C 1
ATOM 1062 O O . GLN A 1 135 ? -25.454 9.031 17.836 1.00 91.06 135 GLN A O 1
ATOM 1067 N N . LYS A 1 136 ? -23.705 10.406 17.390 1.00 88.62 136 LYS A N 1
ATOM 1068 C CA . LYS A 1 136 ? -22.616 9.480 17.712 1.00 88.62 136 LYS A CA 1
ATOM 1069 C C . LYS A 1 136 ? -22.537 9.284 19.226 1.00 88.62 136 LYS A C 1
ATOM 1071 O O . LYS A 1 136 ? -22.398 10.248 19.971 1.00 88.62 136 LYS A O 1
ATOM 1076 N N . MET A 1 137 ? -22.662 8.039 19.677 1.00 83.44 137 MET A N 1
ATOM 1077 C CA . MET A 1 137 ? -22.633 7.679 21.103 1.00 83.44 137 MET A CA 1
ATOM 1078 C C . MET A 1 137 ? -21.283 7.145 21.559 1.00 83.44 137 MET A C 1
ATOM 1080 O O . MET A 1 137 ? -20.943 7.237 22.733 1.00 83.44 137 MET A O 1
ATOM 1084 N N . GLY A 1 138 ? -20.549 6.536 20.636 1.00 80.88 138 GLY A N 1
ATOM 1085 C CA . GLY A 1 138 ? -19.291 5.880 20.922 1.00 80.88 138 GLY A CA 1
ATOM 1086 C C . GLY A 1 138 ? -18.615 5.458 19.634 1.00 80.88 138 GLY A C 1
ATOM 1087 O O . GLY A 1 138 ? -19.270 5.173 18.629 1.00 80.88 138 GLY A O 1
ATOM 1088 N N . GLU A 1 139 ? -17.296 5.442 19.670 1.00 83.06 139 GLU A N 1
ATOM 1089 C CA . GLU A 1 139 ? -16.454 4.937 18.599 1.00 83.06 139 GLU A CA 1
ATOM 1090 C C . GLU A 1 139 ? -15.564 3.852 19.178 1.00 83.06 139 GLU A C 1
ATOM 1092 O O . GLU A 1 139 ? -14.992 4.015 20.254 1.00 83.06 139 GLU A O 1
ATOM 1097 N N . LYS A 1 140 ? -15.457 2.741 18.458 1.00 77.94 140 LYS A N 1
ATOM 1098 C CA . LYS A 1 140 ? -14.468 1.710 18.718 1.00 77.94 140 LYS A CA 1
ATOM 1099 C C . LYS A 1 140 ? -13.615 1.583 17.473 1.00 77.94 140 LYS A C 1
ATOM 1101 O O . LYS A 1 140 ? -14.081 1.120 16.429 1.00 77.94 140 LYS A O 1
ATOM 1106 N N . SER A 1 141 ? -12.361 2.000 17.579 1.00 73.25 141 SER A N 1
ATOM 1107 C CA . SER A 1 141 ? -11.382 1.704 16.546 1.00 73.25 141 SER A CA 1
ATOM 1108 C C . SER A 1 141 ? -11.174 0.187 16.498 1.00 73.25 141 SER A C 1
ATOM 1110 O O . SER A 1 141 ? -10.917 -0.462 17.515 1.00 73.25 141 SER A O 1
ATOM 1112 N N . CYS A 1 142 ? -11.327 -0.415 15.315 1.00 67.31 142 CYS A N 1
ATOM 1113 C CA . CYS A 1 142 ? -11.005 -1.835 15.131 1.00 67.31 142 CYS A CA 1
ATOM 1114 C C . CYS A 1 142 ? -9.491 -2.078 15.159 1.00 67.31 142 CYS A C 1
ATOM 1116 O O . CYS A 1 142 ? -9.066 -3.221 15.336 1.00 67.31 142 CYS A O 1
ATOM 1118 N N . PHE A 1 143 ? -8.721 -0.996 15.020 1.00 69.31 143 PHE A N 1
ATOM 1119 C CA . PHE A 1 143 ? -7.280 -0.927 15.165 1.00 69.31 143 PHE A CA 1
ATOM 1120 C C . PHE A 1 143 ? -6.922 -0.079 16.389 1.00 69.31 143 PHE A C 1
ATOM 1122 O O . PHE A 1 143 ? -7.078 1.143 16.384 1.00 69.31 143 PHE A O 1
ATOM 1129 N N . GLY A 1 144 ? -6.474 -0.743 17.451 1.00 63.28 144 GLY A N 1
ATOM 1130 C CA . GLY A 1 144 ? -5.938 -0.090 18.642 1.00 63.28 144 GLY A CA 1
ATOM 1131 C C . GLY A 1 144 ? -4.420 -0.139 18.602 1.00 63.28 144 GLY A C 1
ATOM 1132 O O . GLY A 1 144 ? -3.851 -1.232 18.655 1.00 63.28 144 GLY A O 1
ATOM 1133 N N . LEU A 1 145 ? -3.782 1.025 18.493 1.00 68.31 145 LEU A N 1
ATOM 1134 C CA . LEU A 1 145 ? -2.384 1.162 18.884 1.00 68.31 145 LEU A CA 1
ATOM 1135 C C . LEU A 1 145 ? -2.325 1.255 20.416 1.00 68.31 145 LEU A C 1
ATOM 1137 O O . LEU A 1 145 ? -3.301 1.687 21.027 1.00 68.31 145 LEU A O 1
ATOM 1141 N N . PRO A 1 146 ? -1.220 0.837 21.048 1.00 70.75 146 PRO A N 1
ATOM 1142 C CA . PRO A 1 146 ? -1.030 1.064 22.472 1.00 70.75 146 PRO A CA 1
ATOM 1143 C C . PRO A 1 146 ? -1.046 2.571 22.743 1.00 70.75 146 PRO A C 1
ATOM 1145 O O . PRO A 1 146 ? -0.233 3.293 22.169 1.00 70.75 146 PRO A O 1
ATOM 1148 N N . ASP A 1 147 ? -1.946 3.033 23.611 1.00 69.62 147 ASP A N 1
ATOM 1149 C CA . ASP A 1 147 ? -1.985 4.443 24.019 1.00 69.62 147 ASP A CA 1
ATOM 1150 C C . ASP A 1 147 ? -0.716 4.818 24.811 1.00 69.62 147 ASP A C 1
ATOM 1152 O O . ASP A 1 147 ? -0.167 5.908 24.651 1.00 69.62 147 ASP A O 1
ATOM 1156 N N . ASP A 1 148 ? -0.176 3.859 25.575 1.00 77.62 148 ASP A N 1
ATOM 1157 C CA . ASP A 1 148 ? 1.058 3.999 26.346 1.00 77.62 148 ASP A CA 1
ATOM 1158 C C . ASP A 1 148 ? 2.216 3.198 25.729 1.00 77.62 148 ASP A C 1
ATOM 1160 O O . ASP A 1 148 ? 2.415 2.011 26.006 1.00 77.62 148 ASP A O 1
ATOM 1164 N N . PHE A 1 149 ? 3.070 3.862 24.948 1.00 75.25 149 PHE A N 1
ATOM 1165 C CA . PHE A 1 149 ? 4.266 3.235 24.361 1.00 75.25 149 PHE A CA 1
ATOM 1166 C C . PHE A 1 149 ? 5.299 2.763 25.400 1.00 75.25 149 PHE A C 1
ATOM 1168 O O . PHE A 1 149 ? 6.115 1.890 25.103 1.00 75.25 149 PHE A O 1
ATOM 1175 N N . ASN A 1 150 ? 5.254 3.296 26.626 1.00 80.94 150 ASN A N 1
ATOM 1176 C CA . ASN A 1 150 ? 6.130 2.883 27.728 1.00 80.94 150 ASN A CA 1
ATOM 1177 C C . ASN A 1 150 ? 5.661 1.613 28.452 1.00 80.94 150 ASN A C 1
ATOM 1179 O O . ASN A 1 150 ? 6.422 1.052 29.248 1.00 80.94 150 ASN A O 1
ATOM 1183 N N . ALA A 1 151 ? 4.440 1.141 28.187 1.00 82.94 151 ALA A N 1
ATOM 1184 C CA . ALA A 1 151 ? 3.930 -0.067 28.813 1.00 82.94 151 ALA A CA 1
ATOM 1185 C C . ALA A 1 151 ? 4.793 -1.293 28.433 1.00 82.94 151 ALA A C 1
ATOM 1187 O O . ALA A 1 151 ? 5.237 -1.424 27.288 1.00 82.94 151 ALA A O 1
ATOM 1188 N N . PRO A 1 152 ? 5.048 -2.226 29.372 1.00 84.81 152 PRO A N 1
ATOM 1189 C CA . PRO A 1 152 ? 5.844 -3.427 29.099 1.00 84.81 152 PRO A CA 1
ATOM 1190 C C . PRO A 1 152 ? 5.174 -4.373 28.089 1.00 84.81 152 PRO A C 1
ATOM 1192 O O . PRO A 1 152 ? 5.854 -5.167 27.430 1.00 84.81 152 PRO A O 1
ATOM 1195 N N . ILE A 1 153 ? 3.850 -4.279 27.964 1.00 84.81 153 ILE A N 1
ATOM 1196 C CA . ILE A 1 153 ? 3.013 -5.127 27.124 1.00 84.81 153 ILE A CA 1
ATOM 1197 C C . ILE A 1 153 ? 2.243 -4.223 26.168 1.00 84.81 153 ILE A C 1
ATOM 1199 O O . ILE A 1 153 ? 1.599 -3.268 26.596 1.00 84.81 153 ILE A O 1
ATOM 1203 N N . TRP A 1 154 ? 2.310 -4.533 24.877 1.00 81.88 154 TRP A N 1
ATOM 1204 C CA . TRP A 1 154 ? 1.536 -3.864 23.842 1.00 81.88 154 TRP A CA 1
ATOM 1205 C C . TRP A 1 154 ? 0.378 -4.763 23.415 1.00 81.88 154 TRP A C 1
ATOM 1207 O O . TRP A 1 154 ? 0.549 -5.959 23.157 1.00 81.88 154 TRP A O 1
ATOM 1217 N N . HIS A 1 155 ? -0.813 -4.176 23.349 1.00 79.81 155 HIS A N 1
ATOM 1218 C CA . HIS A 1 155 ? -2.027 -4.852 22.913 1.00 79.81 155 HIS A CA 1
ATOM 1219 C C . HIS A 1 155 ? -2.393 -4.360 21.519 1.00 79.81 155 HIS A C 1
ATOM 1221 O O . HIS A 1 155 ? -2.907 -3.257 21.362 1.00 79.81 155 HIS A O 1
ATOM 1227 N N . PHE A 1 156 ? -2.159 -5.193 20.510 1.00 77.94 156 PHE A N 1
ATOM 1228 C CA . PHE A 1 156 ? -2.634 -4.934 19.160 1.00 77.94 156 PHE A CA 1
ATOM 1229 C C . PHE A 1 156 ? -4.017 -5.561 19.009 1.00 77.94 156 PHE A C 1
ATOM 1231 O O . PHE A 1 156 ? -4.190 -6.778 19.135 1.00 77.94 156 PHE A O 1
ATOM 1238 N N . ARG A 1 157 ? -5.034 -4.732 18.776 1.00 72.38 157 ARG A N 1
ATOM 1239 C CA . ARG A 1 157 ? -6.387 -5.204 18.454 1.00 72.38 157 ARG A CA 1
ATOM 1240 C C . ARG A 1 157 ? -6.580 -5.134 16.944 1.00 72.38 157 ARG A C 1
ATOM 1242 O O . ARG A 1 157 ? -6.436 -4.063 16.367 1.00 72.38 157 ARG A O 1
ATOM 1249 N N . LEU A 1 158 ? -6.874 -6.280 16.331 1.00 70.94 158 LEU A N 1
ATOM 1250 C CA . LEU A 1 158 ? -7.199 -6.450 14.915 1.00 70.94 158 LEU A CA 1
ATOM 1251 C C . LEU A 1 158 ? -8.605 -7.059 14.836 1.00 70.94 158 LEU A C 1
ATOM 1253 O O . LEU A 1 158 ? -8.787 -8.279 14.760 1.00 70.94 158 LEU A O 1
ATOM 1257 N N . GLY A 1 159 ? -9.624 -6.206 14.937 1.00 70.44 159 GLY A N 1
ATOM 1258 C CA . GLY A 1 159 ? -11.018 -6.650 14.989 1.00 70.44 159 GLY A CA 1
ATOM 1259 C C . GLY A 1 159 ? -11.296 -7.547 16.205 1.00 70.44 159 GLY A C 1
ATOM 1260 O O . GLY A 1 159 ? -11.245 -7.083 17.341 1.00 70.44 159 GLY A O 1
ATOM 1261 N N . LYS A 1 160 ? -11.613 -8.831 15.967 1.00 69.00 160 LYS A N 1
ATOM 1262 C CA . LYS A 1 160 ? -11.875 -9.836 17.022 1.00 69.00 160 LYS A CA 1
ATOM 1263 C C . LYS A 1 160 ? -10.611 -10.535 17.533 1.00 69.00 160 LYS A C 1
ATOM 1265 O O . LYS A 1 160 ? -10.641 -11.122 18.611 1.00 69.00 160 LYS A O 1
ATOM 1270 N N . CYS A 1 161 ? -9.516 -10.486 16.777 1.00 66.69 161 CYS A N 1
ATOM 1271 C CA . CYS A 1 161 ? -8.241 -11.046 17.202 1.00 66.69 161 CYS A CA 1
ATOM 1272 C C . CYS A 1 161 ? -7.466 -9.973 17.966 1.00 66.69 161 CYS A C 1
ATOM 1274 O O . CYS A 1 161 ? -7.198 -8.893 17.441 1.00 66.69 161 CYS A O 1
ATOM 1276 N N . SER A 1 162 ? -7.095 -10.266 19.210 1.00 79.56 162 SER A N 1
ATOM 1277 C CA . SER A 1 162 ? -6.154 -9.438 19.958 1.00 79.56 162 SER A CA 1
ATOM 1278 C C . SER A 1 162 ? -4.836 -10.180 20.060 1.00 79.56 162 SER A C 1
ATOM 1280 O O . SER A 1 162 ? -4.777 -11.292 20.579 1.00 79.56 162 SER A O 1
ATOM 1282 N N . ILE A 1 163 ? -3.784 -9.558 19.545 1.00 81.19 163 ILE A N 1
ATOM 1283 C CA . ILE A 1 163 ? -2.421 -10.040 19.686 1.00 81.19 163 ILE A CA 1
ATOM 1284 C C . ILE A 1 163 ? -1.805 -9.249 20.831 1.00 81.19 163 ILE A C 1
ATOM 1286 O O . ILE A 1 163 ? -1.676 -8.026 20.774 1.00 81.19 163 ILE A O 1
ATOM 1290 N N . VAL A 1 164 ? -1.455 -9.960 21.895 1.00 84.19 164 VAL A N 1
ATOM 1291 C CA . VAL A 1 164 ? -0.723 -9.399 23.028 1.00 84.19 164 VAL A CA 1
ATOM 1292 C C . VAL A 1 164 ? 0.743 -9.729 22.815 1.00 84.19 164 VAL A C 1
ATOM 1294 O O . VAL A 1 164 ? 1.104 -10.891 22.647 1.00 84.19 164 VAL A O 1
ATOM 1297 N N . THR A 1 165 ? 1.596 -8.716 22.750 1.00 84.69 165 THR A N 1
ATOM 1298 C CA . THR A 1 165 ? 3.026 -8.898 22.485 1.00 84.69 165 THR A CA 1
ATOM 1299 C C . THR A 1 165 ? 3.832 -8.046 23.453 1.00 84.69 165 THR A C 1
ATOM 1301 O O . THR A 1 165 ? 3.480 -6.905 23.743 1.00 84.69 165 THR A O 1
ATOM 1304 N N . ALA A 1 166 ? 4.920 -8.601 23.990 1.00 88.94 166 ALA A N 1
ATOM 1305 C CA . ALA A 1 166 ? 5.826 -7.825 24.831 1.00 88.94 166 ALA A CA 1
ATOM 1306 C C . ALA A 1 166 ? 6.549 -6.764 23.990 1.00 88.94 166 ALA A C 1
ATOM 1308 O O . ALA A 1 166 ? 6.915 -7.027 22.841 1.00 88.94 166 ALA A O 1
ATOM 1309 N N . ARG A 1 167 ? 6.822 -5.594 24.581 1.00 85.81 167 ARG A N 1
ATOM 1310 C CA . ARG A 1 167 ? 7.428 -4.446 23.877 1.00 85.81 167 ARG A CA 1
ATOM 1311 C C . ARG A 1 167 ? 8.678 -4.810 23.067 1.00 85.81 167 ARG A C 1
ATOM 1313 O O . ARG A 1 167 ? 8.859 -4.335 21.954 1.00 85.81 167 ARG A O 1
ATOM 1320 N N . VAL A 1 168 ? 9.523 -5.690 23.614 1.00 88.25 168 VAL A N 1
ATOM 1321 C CA . VAL A 1 168 ? 10.813 -6.057 23.014 1.00 88.25 168 VAL A CA 1
ATOM 1322 C C . VAL A 1 168 ? 10.597 -6.774 21.685 1.00 88.25 168 VAL A C 1
ATOM 1324 O O . VAL A 1 168 ? 11.226 -6.426 20.693 1.00 88.25 168 VAL A O 1
ATOM 1327 N N . TYR A 1 169 ? 9.656 -7.717 21.635 1.00 89.81 169 TYR A N 1
ATOM 1328 C CA . TYR A 1 169 ? 9.351 -8.443 20.406 1.00 89.81 169 TYR A CA 1
ATOM 1329 C C . TYR A 1 169 ? 8.671 -7.548 19.370 1.00 89.81 169 TYR A C 1
ATOM 1331 O O . TYR A 1 169 ? 9.012 -7.628 18.194 1.00 89.81 169 TYR A O 1
ATOM 1339 N N . ALA A 1 170 ? 7.771 -6.654 19.794 1.00 85.56 170 ALA A N 1
ATOM 1340 C CA . ALA A 1 170 ? 7.125 -5.714 18.881 1.00 85.56 170 ALA A CA 1
ATOM 1341 C C . ALA A 1 170 ? 8.142 -4.769 18.217 1.00 85.56 170 ALA A C 1
ATOM 1343 O O . ALA A 1 170 ? 8.100 -4.577 17.003 1.00 85.56 170 ALA A O 1
ATOM 1344 N N . ILE A 1 171 ? 9.096 -4.237 18.990 1.00 87.62 171 ILE A N 1
ATOM 1345 C CA . ILE A 1 171 ? 10.171 -3.381 18.470 1.00 87.62 171 ILE A CA 1
ATOM 1346 C C . ILE A 1 171 ? 11.071 -4.162 17.507 1.00 87.62 171 ILE A C 1
ATOM 1348 O O . ILE A 1 171 ? 11.371 -3.663 16.426 1.00 87.62 171 ILE A O 1
ATOM 1352 N N . ILE A 1 172 ? 11.466 -5.393 17.852 1.00 92.31 172 ILE A N 1
ATOM 1353 C CA . ILE A 1 172 ? 12.289 -6.236 16.969 1.00 92.31 172 ILE A CA 1
ATOM 1354 C C . ILE A 1 172 ? 11.574 -6.492 15.637 1.00 92.31 172 ILE A C 1
ATOM 1356 O O . ILE A 1 172 ? 12.184 -6.329 14.584 1.00 92.31 172 ILE A O 1
ATOM 13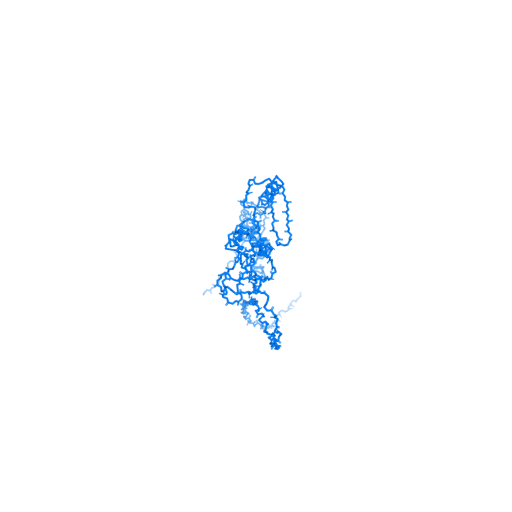60 N N . VAL A 1 173 ? 10.284 -6.843 15.662 1.00 88.75 173 VAL A N 1
ATOM 1361 C CA . VAL A 1 173 ? 9.493 -7.067 14.440 1.00 88.75 173 VAL A CA 1
ATOM 1362 C C . VAL A 1 173 ? 9.385 -5.792 13.606 1.00 88.75 173 VAL A C 1
ATOM 1364 O O . VAL A 1 173 ? 9.523 -5.858 12.388 1.00 88.75 173 VAL A O 1
ATOM 1367 N N . LEU A 1 174 ? 9.197 -4.630 14.238 1.00 85.62 174 LEU A N 1
ATOM 1368 C CA . LEU A 1 174 ? 9.144 -3.347 13.536 1.00 85.62 174 LEU A CA 1
ATOM 1369 C C . LEU A 1 174 ? 10.490 -3.022 12.874 1.00 85.62 174 LEU A C 1
ATOM 1371 O O . LEU A 1 174 ? 10.513 -2.644 11.706 1.00 85.62 174 LEU A O 1
ATOM 1375 N N . ILE A 1 175 ? 11.609 -3.233 13.575 1.00 92.06 175 ILE A N 1
ATOM 1376 C CA . ILE A 1 175 ? 12.960 -3.034 13.029 1.00 92.06 175 ILE A CA 1
ATOM 1377 C C . ILE A 1 175 ? 13.222 -3.996 11.866 1.00 92.06 175 ILE A C 1
ATOM 1379 O O . ILE A 1 175 ? 13.676 -3.560 10.812 1.00 92.06 175 ILE A O 1
ATOM 1383 N N . LEU A 1 176 ? 12.904 -5.285 12.016 1.00 93.19 176 LEU A N 1
ATOM 1384 C CA . LEU A 1 176 ? 13.055 -6.271 10.943 1.00 93.19 176 LEU A CA 1
ATOM 1385 C C . LEU A 1 176 ? 12.175 -5.937 9.737 1.00 93.19 176 LEU A C 1
ATOM 1387 O O . LEU A 1 176 ? 12.635 -6.041 8.604 1.00 93.19 176 LEU A O 1
ATOM 1391 N N . GLY A 1 177 ? 10.941 -5.487 9.971 1.00 87.38 177 GLY A N 1
ATOM 1392 C CA . GLY A 1 177 ? 10.046 -5.006 8.923 1.00 87.38 177 GLY A CA 1
ATOM 1393 C C . GLY A 1 177 ? 10.611 -3.779 8.208 1.00 87.38 177 GLY A C 1
ATOM 1394 O O . GLY A 1 177 ? 10.621 -3.745 6.984 1.00 87.38 177 GLY A O 1
ATOM 1395 N N . ALA A 1 178 ? 11.153 -2.807 8.945 1.00 84.50 178 ALA A N 1
ATOM 1396 C CA . ALA A 1 178 ? 11.782 -1.620 8.370 1.00 84.50 178 ALA A CA 1
ATOM 1397 C C . ALA A 1 178 ? 13.031 -1.967 7.542 1.00 84.50 178 ALA A C 1
ATOM 1399 O O . ALA A 1 178 ? 13.181 -1.455 6.435 1.00 84.50 178 ALA A O 1
ATOM 1400 N N . ILE A 1 179 ? 13.887 -2.873 8.032 1.00 90.38 179 ILE A N 1
ATOM 1401 C CA . ILE A 1 179 ? 15.048 -3.380 7.284 1.00 90.38 179 ILE A CA 1
ATOM 1402 C C . ILE A 1 179 ? 14.586 -4.142 6.041 1.00 90.38 179 ILE A C 1
ATOM 1404 O O . ILE A 1 179 ? 15.130 -3.916 4.969 1.00 90.38 179 ILE A O 1
ATOM 1408 N N . GLY A 1 180 ? 13.569 -5.000 6.153 1.00 87.31 180 GLY A N 1
ATOM 1409 C CA . GLY A 1 180 ? 13.006 -5.746 5.027 1.00 87.31 180 GLY A CA 1
ATOM 1410 C C . GLY A 1 180 ? 12.407 -4.832 3.958 1.00 87.31 180 GLY A C 1
ATOM 1411 O O . GLY A 1 180 ? 12.688 -5.012 2.779 1.00 87.31 180 GLY A O 1
ATOM 1412 N N . CYS A 1 181 ? 11.654 -3.805 4.359 1.00 83.56 181 CYS A N 1
ATOM 1413 C CA . CYS A 1 181 ? 11.141 -2.774 3.457 1.00 83.56 181 CYS A CA 1
ATOM 1414 C C . CYS A 1 181 ? 12.279 -1.972 2.814 1.00 83.56 181 CYS A C 1
ATOM 1416 O O . CYS A 1 181 ? 12.262 -1.760 1.607 1.00 83.56 181 CYS A O 1
ATOM 1418 N N . GLY A 1 182 ? 13.285 -1.558 3.589 1.00 83.50 182 GLY A N 1
ATOM 1419 C CA . GLY A 1 182 ? 14.450 -0.837 3.073 1.00 83.50 182 GLY A CA 1
ATOM 1420 C C . GLY A 1 182 ? 15.269 -1.679 2.094 1.00 83.50 182 GLY A C 1
ATOM 1421 O O . GLY A 1 182 ? 15.637 -1.198 1.028 1.00 83.50 182 GLY A O 1
ATOM 1422 N N . PHE A 1 183 ? 15.483 -2.956 2.408 1.00 87.44 183 PHE A N 1
ATOM 1423 C CA . PHE A 1 183 ? 16.131 -3.919 1.525 1.00 87.44 183 PHE A CA 1
ATOM 1424 C C . PHE A 1 183 ? 15.302 -4.166 0.267 1.00 87.44 183 PHE A C 1
ATOM 1426 O O . PHE A 1 183 ? 15.862 -4.197 -0.817 1.00 87.44 183 PHE A O 1
ATOM 1433 N N . TYR A 1 184 ? 13.978 -4.282 0.382 1.00 83.69 184 TYR A N 1
ATOM 1434 C CA . TYR A 1 184 ? 13.087 -4.387 -0.770 1.00 83.69 184 TYR A CA 1
ATOM 1435 C C . TYR A 1 184 ? 13.179 -3.150 -1.673 1.00 83.69 184 TYR A C 1
ATOM 1437 O O . TYR A 1 184 ? 13.267 -3.293 -2.886 1.00 83.69 184 TYR A O 1
ATOM 1445 N N . VAL A 1 185 ? 13.204 -1.943 -1.101 1.00 82.12 185 VAL A N 1
ATOM 1446 C CA . VAL A 1 185 ? 13.375 -0.695 -1.862 1.00 82.12 185 VAL A CA 1
ATOM 1447 C C . VAL A 1 185 ? 14.763 -0.614 -2.501 1.00 82.12 185 VAL A C 1
ATOM 1449 O O . VAL A 1 185 ? 14.872 -0.155 -3.630 1.00 82.12 185 VAL A O 1
ATOM 1452 N N . TYR A 1 186 ? 15.808 -1.079 -1.814 1.00 82.31 186 TYR A N 1
ATOM 1453 C CA . TYR A 1 186 ? 17.180 -1.099 -2.328 1.00 82.31 186 TYR A CA 1
ATOM 1454 C C . TYR A 1 186 ? 17.383 -2.134 -3.442 1.00 82.31 186 TYR A C 1
ATOM 1456 O O . TYR A 1 186 ? 18.004 -1.844 -4.457 1.00 82.31 186 TYR A O 1
ATOM 1464 N N . MET A 1 187 ? 16.851 -3.342 -3.250 1.00 79.81 187 MET A N 1
ATOM 1465 C CA . MET A 1 187 ? 16.921 -4.445 -4.209 1.00 79.81 187 MET A CA 1
ATOM 1466 C C . MET A 1 187 ? 15.884 -4.331 -5.309 1.00 79.81 187 MET A C 1
ATOM 1468 O O . MET A 1 187 ? 15.949 -5.113 -6.256 1.00 79.81 187 MET A O 1
ATOM 1472 N N . ARG A 1 188 ? 14.912 -3.415 -5.194 1.00 75.75 188 ARG A N 1
ATOM 1473 C CA . ARG A 1 188 ? 14.043 -3.075 -6.313 1.00 75.75 188 ARG A CA 1
ATOM 1474 C C . ARG A 1 188 ? 15.007 -2.706 -7.435 1.00 75.75 188 ARG A C 1
ATOM 1476 O O . ARG A 1 188 ? 15.692 -1.694 -7.278 1.00 75.75 188 ARG A O 1
ATOM 1483 N N . PRO A 1 189 ? 15.085 -3.496 -8.526 1.00 66.44 189 PRO A N 1
ATOM 1484 C CA . PRO A 1 189 ? 15.826 -3.057 -9.686 1.00 66.44 189 PRO A CA 1
ATOM 1485 C C . PRO A 1 189 ? 15.166 -1.734 -10.029 1.00 66.44 189 PRO A C 1
ATOM 1487 O O . PRO A 1 189 ? 13.968 -1.703 -10.339 1.00 66.44 189 PRO A O 1
ATOM 1490 N N . SER A 1 190 ? 15.892 -0.627 -9.811 1.00 59.16 190 SER A N 1
ATOM 1491 C CA . SER A 1 190 ? 15.522 0.667 -10.365 1.00 59.16 190 SER A CA 1
ATOM 1492 C C . SER A 1 190 ? 15.080 0.323 -11.758 1.00 59.16 190 SER A C 1
ATOM 1494 O O . SER A 1 190 ? 15.848 -0.372 -12.422 1.00 59.16 190 SER A O 1
ATOM 1496 N N . PHE A 1 191 ? 13.834 0.638 -12.114 1.00 52.75 191 PHE A N 1
ATOM 1497 C CA . PHE A 1 191 ? 13.342 0.392 -13.452 1.00 52.75 191 PHE A CA 1
ATOM 1498 C C . PHE A 1 191 ? 14.419 0.961 -14.371 1.00 52.75 191 PHE A C 1
ATOM 1500 O O . PHE A 1 191 ? 14.485 2.174 -14.566 1.00 52.75 191 PHE A O 1
ATOM 1507 N N . GLU A 1 192 ? 15.305 0.097 -14.873 1.00 54.03 192 GLU A N 1
ATOM 1508 C CA . GLU A 1 192 ? 16.005 0.299 -16.111 1.00 54.03 192 GLU A CA 1
ATOM 1509 C C . GLU A 1 192 ? 14.825 0.268 -17.049 1.00 54.03 192 GLU A C 1
ATOM 1511 O O . GLU A 1 192 ? 14.336 -0.785 -17.459 1.00 54.03 192 GLU A O 1
ATOM 1516 N N . MET A 1 193 ? 14.209 1.448 -17.142 1.00 49.31 193 MET A N 1
ATOM 1517 C CA . MET A 1 193 ? 13.181 1.811 -18.074 1.00 49.31 193 MET A CA 1
ATOM 1518 C C . MET A 1 193 ? 13.752 1.257 -19.348 1.00 49.31 193 MET A C 1
ATOM 1520 O O . MET A 1 193 ? 14.803 1.769 -19.738 1.00 49.31 193 MET A O 1
ATOM 1524 N N . HIS A 1 194 ? 13.193 0.110 -19.789 1.00 50.41 194 HIS A N 1
ATOM 1525 C CA . HIS A 1 194 ? 13.778 -0.759 -20.810 1.00 50.41 194 HIS A CA 1
ATOM 1526 C C . HIS A 1 194 ? 14.482 0.172 -21.751 1.00 50.41 194 HIS A C 1
ATOM 1528 O O . HIS A 1 194 ? 13.768 1.027 -22.288 1.00 50.41 194 HIS A O 1
ATOM 1534 N N . GLN A 1 195 ? 15.826 0.131 -21.779 1.00 52.44 195 GLN A N 1
ATOM 1535 C CA . GLN A 1 195 ? 16.593 1.042 -22.617 1.00 52.44 195 GLN A CA 1
ATOM 1536 C C . GLN A 1 195 ? 15.845 1.018 -23.930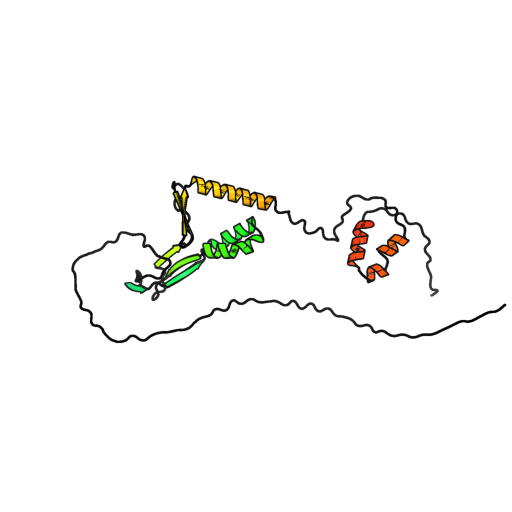 1.00 52.44 195 GLN A C 1
ATOM 1538 O O . GLN A 1 195 ? 15.648 -0.063 -24.492 1.00 52.44 195 GLN A O 1
ATOM 1543 N N . ASN A 1 196 ? 15.213 2.151 -24.258 1.00 53.66 196 ASN A N 1
ATOM 1544 C CA . ASN A 1 196 ? 14.314 2.230 -25.391 1.00 53.66 196 ASN A CA 1
ATOM 1545 C C . ASN A 1 196 ? 15.112 1.571 -26.519 1.00 53.66 196 ASN A C 1
ATOM 1547 O O . ASN A 1 196 ? 16.297 1.891 -26.633 1.00 53.66 196 ASN A O 1
ATOM 1551 N N . PRO A 1 197 ? 14.574 0.635 -27.311 1.00 55.28 197 PRO A N 1
ATOM 1552 C CA . PRO A 1 197 ? 15.352 0.032 -28.401 1.00 55.28 197 PRO A CA 1
ATOM 1553 C C . PRO A 1 197 ? 15.934 1.091 -29.369 1.00 55.28 197 PRO A C 1
ATOM 1555 O O . PRO A 1 197 ? 16.732 0.791 -30.250 1.00 55.28 197 PRO A O 1
ATOM 1558 N N . LEU A 1 198 ? 15.523 2.353 -29.201 1.00 55.44 198 LEU A N 1
ATOM 1559 C CA . LEU A 1 198 ? 15.987 3.557 -29.871 1.00 55.44 198 LEU A CA 1
ATOM 1560 C C . LEU A 1 198 ? 17.035 4.391 -29.103 1.00 55.44 198 LEU A C 1
ATOM 1562 O O . LEU A 1 198 ? 17.481 5.400 -29.641 1.00 55.44 198 LEU A O 1
ATOM 1566 N N . THR A 1 199 ? 17.389 4.053 -27.863 1.00 57.34 199 THR A N 1
ATOM 1567 C CA . THR A 1 199 ? 18.433 4.744 -27.089 1.00 57.34 199 THR A CA 1
ATOM 1568 C C . THR A 1 199 ? 19.768 4.041 -27.269 1.00 57.34 199 THR A C 1
ATOM 1570 O O . THR A 1 199 ? 19.961 2.924 -26.809 1.00 57.34 199 THR A O 1
ATOM 1573 N N . HIS A 1 200 ? 20.659 4.756 -27.949 1.00 59.06 200 HIS A N 1
ATOM 1574 C CA . HIS A 1 200 ? 22.056 4.477 -28.270 1.00 59.06 200 HIS A CA 1
ATOM 1575 C C . HIS A 1 200 ? 22.785 3.523 -27.305 1.00 59.06 200 HIS A C 1
ATOM 1577 O O . HIS A 1 200 ? 22.976 3.846 -26.131 1.00 59.06 200 HIS A O 1
ATOM 1583 N N . HIS A 1 201 ? 23.266 2.391 -27.828 1.00 58.09 201 HIS A N 1
ATOM 1584 C CA . HIS A 1 201 ? 24.025 1.392 -27.062 1.00 58.09 201 HIS A CA 1
ATOM 1585 C C . HIS A 1 201 ? 25.549 1.509 -27.214 1.00 58.09 201 HIS A C 1
ATOM 1587 O O . HIS A 1 201 ? 26.290 1.001 -26.374 1.00 58.09 201 HIS A O 1
ATOM 1593 N N . ASN A 1 202 ? 26.040 2.228 -28.223 1.00 57.78 202 ASN A N 1
ATOM 1594 C CA . ASN A 1 202 ? 27.472 2.316 -28.498 1.00 57.78 202 ASN A CA 1
ATOM 1595 C C . ASN A 1 202 ? 28.019 3.675 -28.046 1.00 57.78 202 ASN A C 1
ATOM 1597 O O . ASN A 1 202 ? 27.968 4.649 -28.792 1.00 57.78 202 ASN A O 1
ATOM 1601 N N . LEU A 1 203 ? 28.521 3.760 -26.810 1.00 67.50 203 LEU A N 1
ATOM 1602 C CA . LEU A 1 203 ? 29.275 4.936 -26.344 1.00 67.50 203 LEU A CA 1
ATOM 1603 C C . LEU A 1 203 ? 30.655 5.031 -27.020 1.00 67.50 203 LEU A C 1
ATOM 1605 O O . LEU A 1 203 ? 31.203 6.126 -27.142 1.00 67.50 203 LEU A O 1
ATOM 1609 N N . ASP A 1 204 ? 31.171 3.900 -27.505 1.00 73.94 204 ASP A N 1
ATOM 1610 C CA . ASP A 1 204 ? 32.487 3.777 -28.117 1.00 73.94 204 ASP A CA 1
ATOM 1611 C C . ASP A 1 204 ? 32.370 3.470 -29.616 1.00 73.94 204 ASP A C 1
ATOM 1613 O O . ASP A 1 204 ? 31.676 2.545 -30.034 1.00 73.94 204 ASP A O 1
ATOM 1617 N N . ALA A 1 205 ? 33.072 4.254 -30.438 1.00 77.75 205 ALA A N 1
ATOM 1618 C CA . ALA A 1 205 ? 33.111 4.062 -31.882 1.00 77.75 205 ALA A CA 1
ATOM 1619 C C . ALA A 1 205 ? 34.137 2.986 -32.262 1.00 77.75 205 ALA A C 1
ATOM 1621 O O . ALA A 1 205 ? 35.346 3.176 -32.088 1.00 77.75 205 ALA A O 1
ATOM 1622 N N . HIS A 1 206 ? 33.679 1.880 -32.851 1.00 83.50 206 HIS A N 1
ATOM 1623 C CA . HIS A 1 206 ? 34.555 0.837 -33.381 1.00 83.50 206 HIS A CA 1
ATOM 1624 C C . HIS A 1 206 ? 34.595 0.862 -34.913 1.00 83.50 206 HIS A C 1
ATOM 1626 O O . HIS A 1 206 ? 33.649 1.268 -35.590 1.00 83.50 206 HIS A O 1
ATOM 1632 N N . ARG A 1 207 ? 35.730 0.449 -35.492 1.00 85.75 207 ARG A N 1
ATOM 1633 C CA . ARG A 1 207 ? 35.837 0.254 -36.944 1.00 85.75 207 ARG A CA 1
ATOM 1634 C C . ARG A 1 207 ? 35.246 -1.100 -37.301 1.00 85.75 207 ARG A C 1
ATOM 1636 O O . ARG A 1 207 ? 35.775 -2.122 -36.867 1.00 85.75 207 ARG A O 1
ATOM 1643 N N . ILE A 1 208 ? 34.195 -1.092 -38.111 1.00 88.25 208 ILE A N 1
ATOM 1644 C CA . ILE A 1 208 ? 33.564 -2.310 -38.617 1.00 88.25 208 ILE A CA 1
ATOM 1645 C C . ILE A 1 208 ? 33.932 -2.519 -40.086 1.00 88.25 208 ILE A C 1
ATOM 1647 O O . ILE A 1 208 ? 33.965 -1.581 -40.883 1.00 88.25 208 ILE A O 1
ATOM 1651 N N . ASN A 1 209 ? 34.211 -3.771 -40.443 1.00 87.56 209 ASN A N 1
ATOM 1652 C CA . ASN A 1 209 ? 34.509 -4.176 -41.813 1.00 87.56 209 ASN A CA 1
ATOM 1653 C C . ASN A 1 209 ? 33.234 -4.735 -42.459 1.00 87.56 209 ASN A C 1
ATOM 1655 O O . ASN A 1 209 ? 33.112 -5.945 -42.629 1.00 87.56 209 ASN A O 1
ATOM 1659 N N . THR A 1 210 ? 32.272 -3.866 -42.771 1.00 88.31 210 THR A N 1
ATOM 1660 C CA . THR A 1 210 ? 31.039 -4.231 -43.489 1.00 88.31 210 THR A CA 1
ATOM 1661 C C . THR A 1 210 ? 31.069 -3.681 -44.910 1.00 88.31 210 THR A C 1
ATOM 1663 O O . THR A 1 210 ? 31.564 -2.576 -45.155 1.00 88.31 210 THR A O 1
ATOM 1666 N N . SER A 1 211 ? 30.569 -4.456 -45.874 1.00 90.88 211 SER A N 1
ATOM 1667 C CA . SER A 1 211 ? 30.455 -4.000 -47.259 1.00 90.88 211 SER A CA 1
ATOM 1668 C C . SER A 1 211 ? 29.154 -3.222 -47.481 1.00 90.88 211 SER A C 1
ATOM 1670 O O . SER A 1 211 ? 28.206 -3.315 -46.702 1.00 90.88 211 SER A O 1
ATOM 1672 N N . TRP A 1 212 ? 29.084 -2.462 -48.576 1.00 88.88 212 TRP A N 1
ATOM 1673 C CA . TRP A 1 212 ? 27.849 -1.776 -48.973 1.00 88.88 212 TRP A CA 1
ATOM 1674 C C . TRP A 1 212 ? 26.704 -2.757 -49.279 1.00 88.88 212 TRP A C 1
ATOM 1676 O O . TRP A 1 212 ? 25.544 -2.445 -49.030 1.00 88.88 212 TRP A O 1
ATOM 1686 N N . ALA A 1 213 ? 27.022 -3.956 -49.782 1.00 90.56 213 ALA A N 1
ATOM 1687 C CA . ALA A 1 213 ? 26.024 -4.991 -50.041 1.00 90.56 213 ALA A CA 1
ATOM 1688 C C . ALA A 1 213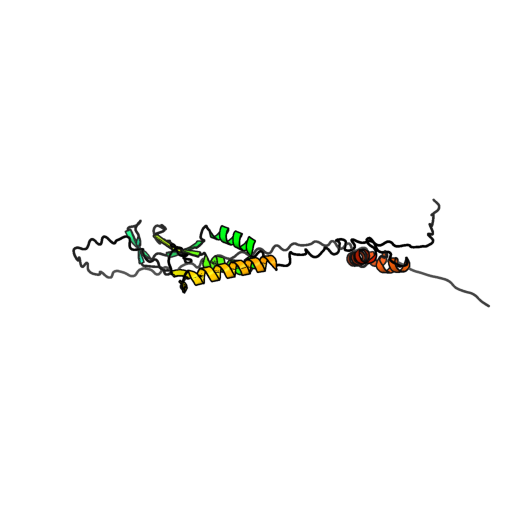 ? 25.392 -5.503 -48.737 1.00 90.56 213 ALA A C 1
ATOM 1690 O O . ALA A 1 213 ? 24.175 -5.659 -48.683 1.00 90.56 213 ALA A O 1
ATOM 1691 N N . ASP A 1 214 ? 26.199 -5.672 -47.684 1.00 91.38 214 ASP A N 1
ATOM 1692 C CA . ASP A 1 214 ? 25.713 -6.090 -46.362 1.00 91.38 214 ASP A CA 1
ATOM 1693 C C . ASP A 1 214 ? 24.791 -5.023 -45.754 1.00 91.38 214 ASP A C 1
ATOM 1695 O O . ASP A 1 214 ? 23.729 -5.339 -45.227 1.00 91.38 214 ASP A O 1
ATOM 1699 N N . PHE A 1 215 ? 25.142 -3.740 -45.910 1.00 92.81 215 PHE A N 1
ATOM 1700 C CA . PHE A 1 215 ? 24.285 -2.636 -45.473 1.00 92.81 215 PHE A CA 1
ATOM 1701 C C . PHE A 1 215 ? 22.958 -2.585 -46.236 1.00 92.81 215 PHE A C 1
ATOM 1703 O O . PHE A 1 215 ? 21.913 -2.374 -45.630 1.00 92.81 215 PHE A O 1
ATOM 1710 N N . LEU A 1 216 ? 22.968 -2.791 -47.555 1.00 92.19 216 LEU A N 1
ATOM 1711 C CA . LEU A 1 216 ? 21.733 -2.839 -48.343 1.00 92.19 216 LEU A CA 1
ATOM 1712 C C . LEU A 1 216 ? 20.857 -4.041 -47.979 1.00 92.19 216 LEU A C 1
ATOM 1714 O O . LEU A 1 216 ? 19.635 -3.943 -48.052 1.00 92.19 216 LEU A O 1
ATOM 1718 N N . GLN A 1 217 ? 21.460 -5.157 -47.578 1.00 94.00 217 GLN A N 1
ATOM 1719 C CA . GLN A 1 217 ? 20.716 -6.317 -47.104 1.00 94.00 217 GLN A CA 1
ATOM 1720 C C . GLN A 1 217 ? 20.119 -6.092 -45.708 1.00 94.00 217 GLN A C 1
ATOM 1722 O O . GLN A 1 217 ? 19.017 -6.558 -45.452 1.00 94.00 217 GLN A O 1
ATOM 1727 N N . ASP A 1 218 ? 20.819 -5.379 -44.824 1.00 93.00 218 ASP A N 1
ATOM 1728 C CA . ASP A 1 218 ? 20.368 -5.110 -43.452 1.00 93.00 218 ASP A CA 1
ATOM 1729 C C . ASP A 1 218 ? 19.407 -3.907 -43.356 1.00 93.00 218 ASP A C 1
ATOM 1731 O O . ASP A 1 218 ? 18.523 -3.871 -42.502 1.00 93.00 218 ASP A O 1
ATOM 1735 N N . CYS A 1 219 ? 19.619 -2.880 -44.183 1.00 93.50 219 CYS A N 1
ATOM 1736 C CA . CYS A 1 219 ? 18.993 -1.557 -44.071 1.00 93.50 219 CYS A CA 1
ATOM 1737 C C . CYS A 1 219 ? 18.545 -0.965 -45.420 1.00 93.50 219 CYS A C 1
ATOM 1739 O O . CYS A 1 219 ? 18.306 0.240 -45.525 1.00 93.50 219 CYS A O 1
ATOM 1741 N N . GLY A 1 220 ? 18.448 -1.782 -46.471 1.00 93.00 220 GLY A N 1
ATOM 1742 C CA . GLY A 1 220 ? 17.993 -1.340 -47.789 1.00 93.00 220 GLY A CA 1
ATOM 1743 C C . GLY A 1 220 ? 16.527 -0.907 -47.812 1.00 93.00 220 GLY A C 1
ATOM 1744 O O . GLY A 1 220 ? 15.745 -1.226 -46.920 1.00 93.00 220 GLY A O 1
ATOM 1745 N N . GLY A 1 221 ? 16.136 -0.201 -48.877 1.00 92.38 221 GLY A N 1
ATOM 1746 C CA . GLY A 1 221 ? 14.782 0.347 -49.017 1.00 92.38 221 GLY A CA 1
ATOM 1747 C C . GLY A 1 221 ? 13.671 -0.703 -48.902 1.00 92.38 221 GLY A C 1
ATOM 1748 O O . GLY A 1 221 ? 12.654 -0.430 -48.276 1.00 92.38 221 GLY A O 1
ATOM 1749 N N . GLU A 1 222 ? 13.885 -1.914 -49.428 1.00 93.25 222 GLU A N 1
ATOM 1750 C CA . GLU A 1 222 ? 12.926 -3.023 -49.298 1.00 93.25 222 GLU A CA 1
ATOM 1751 C C . GLU A 1 222 ? 12.743 -3.448 -47.832 1.00 93.25 222 GLU A C 1
ATOM 1753 O O . GLU A 1 222 ? 11.615 -3.567 -47.364 1.00 93.25 222 GLU A O 1
ATOM 1758 N N . GLN A 1 223 ? 13.836 -3.564 -47.072 1.00 90.75 223 GLN A N 1
ATOM 1759 C CA . GLN A 1 223 ? 13.808 -3.955 -45.656 1.00 90.75 223 GLN A CA 1
ATOM 1760 C C . GLN A 1 223 ? 13.185 -2.876 -44.760 1.00 90.75 223 GLN A C 1
ATOM 1762 O O . GLN A 1 223 ? 12.436 -3.179 -43.829 1.00 90.75 223 GLN A O 1
ATOM 1767 N N . VAL A 1 224 ? 13.429 -1.601 -45.084 1.00 92.50 224 VAL A N 1
ATOM 1768 C CA . VAL A 1 224 ? 12.803 -0.457 -44.403 1.00 92.50 224 VAL A CA 1
ATOM 1769 C C . VAL A 1 224 ? 11.283 -0.460 -44.598 1.00 92.50 224 VAL A C 1
ATOM 1771 O O . VAL A 1 224 ? 10.555 -0.149 -43.655 1.00 92.50 224 VAL A O 1
ATOM 1774 N N . ILE A 1 225 ? 10.806 -0.812 -45.798 1.00 93.44 225 ILE A N 1
ATOM 1775 C CA . ILE A 1 225 ? 9.372 -0.887 -46.115 1.00 93.44 225 ILE A CA 1
ATOM 1776 C C . ILE A 1 225 ? 8.725 -2.105 -45.443 1.00 93.44 225 ILE A C 1
ATOM 1778 O O . ILE A 1 225 ? 7.615 -1.987 -44.929 1.00 93.44 225 ILE A O 1
ATOM 1782 N N . GLU A 1 226 ? 9.407 -3.253 -45.410 1.00 93.69 226 GLU A N 1
ATOM 1783 C CA . GLU A 1 226 ? 8.903 -4.468 -44.758 1.00 93.69 226 GLU A CA 1
ATOM 1784 C C . GLU A 1 226 ? 8.791 -4.311 -43.237 1.00 93.69 226 GLU A C 1
ATOM 1786 O O . GLU A 1 226 ? 7.769 -4.669 -42.648 1.00 93.69 226 GLU A O 1
ATOM 1791 N N . ASN A 1 227 ? 9.832 -3.783 -42.581 1.00 91.06 227 ASN A N 1
ATOM 1792 C CA . ASN A 1 227 ? 9.829 -3.570 -41.138 1.00 91.06 227 ASN A CA 1
ATOM 1793 C C . ASN A 1 227 ? 10.794 -2.453 -40.714 1.00 91.06 227 ASN A C 1
ATOM 1795 O O . ASN A 1 227 ? 11.972 -2.677 -40.410 1.00 91.06 227 ASN A O 1
ATOM 1799 N N . PHE A 1 228 ? 10.254 -1.238 -40.614 1.00 90.81 228 PHE A N 1
ATOM 1800 C CA . PHE A 1 228 ? 10.997 -0.058 -40.175 1.00 90.81 228 PHE A CA 1
ATOM 1801 C C . PHE A 1 228 ? 11.617 -0.222 -38.777 1.00 90.81 228 PHE A C 1
ATOM 1803 O O . PHE A 1 228 ? 12.757 0.185 -38.558 1.00 90.81 228 PHE A O 1
ATOM 1810 N N . VAL A 1 229 ? 10.895 -0.830 -37.827 1.00 88.44 229 VAL A N 1
ATOM 1811 C CA . VAL A 1 229 ? 11.359 -0.964 -36.434 1.00 88.44 229 VAL A CA 1
ATOM 1812 C C . VAL A 1 229 ? 12.545 -1.919 -36.353 1.00 88.44 229 VAL A C 1
ATOM 1814 O O . VAL A 1 229 ? 13.558 -1.582 -35.746 1.00 88.44 229 VAL A O 1
ATOM 1817 N N . HIS A 1 230 ? 12.454 -3.078 -37.008 1.00 88.25 230 HIS A N 1
ATOM 1818 C CA . HIS A 1 230 ? 13.553 -4.039 -37.068 1.00 88.25 230 HIS A CA 1
ATOM 1819 C C . HIS A 1 230 ? 14.778 -3.447 -37.761 1.00 88.25 230 HIS A C 1
ATOM 1821 O O . HIS A 1 230 ? 15.881 -3.513 -37.225 1.00 88.25 230 HIS A O 1
ATOM 1827 N N . THR A 1 231 ? 14.576 -2.791 -38.904 1.00 90.50 231 THR A N 1
ATOM 1828 C CA . THR A 1 231 ? 15.665 -2.146 -39.642 1.00 90.50 231 THR A CA 1
ATOM 1829 C C . THR A 1 231 ? 16.367 -1.088 -38.797 1.00 90.50 231 THR A C 1
ATOM 1831 O O . THR A 1 231 ? 17.593 -1.025 -38.765 1.00 90.50 231 THR A O 1
ATOM 1834 N N . LYS A 1 232 ? 15.604 -0.292 -38.042 1.00 88.94 232 LYS A N 1
ATOM 1835 C CA . LYS A 1 232 ? 16.163 0.707 -37.132 1.00 88.94 232 LYS A CA 1
ATOM 1836 C C . LYS A 1 232 ? 16.927 0.080 -35.963 1.00 88.94 232 LYS A C 1
ATOM 1838 O O . LYS A 1 232 ? 17.976 0.599 -35.603 1.00 88.94 232 LYS A O 1
ATOM 1843 N N . MET A 1 233 ? 16.452 -1.034 -35.401 1.00 87.81 233 MET A N 1
ATOM 1844 C CA . MET A 1 233 ? 17.196 -1.768 -34.368 1.00 87.81 233 MET A CA 1
ATOM 1845 C C . MET A 1 233 ? 18.518 -2.322 -34.912 1.00 87.81 233 MET A C 1
ATOM 1847 O O . MET A 1 233 ? 19.548 -2.159 -34.270 1.00 87.81 233 MET A O 1
ATOM 1851 N N . VAL A 1 234 ? 18.514 -2.915 -36.110 1.00 89.81 234 VAL A N 1
ATOM 1852 C CA . VAL A 1 234 ? 19.735 -3.430 -36.758 1.00 89.81 234 VAL A CA 1
ATOM 1853 C C . VAL A 1 234 ? 20.701 -2.295 -37.102 1.00 89.81 234 VAL A C 1
ATOM 1855 O O . VAL A 1 234 ? 21.910 -2.438 -36.915 1.00 89.81 234 VAL A O 1
ATOM 1858 N N . PHE A 1 235 ? 20.179 -1.154 -37.559 1.00 90.50 235 PHE A N 1
ATOM 1859 C CA . PHE A 1 235 ? 20.974 0.048 -37.788 1.00 90.50 235 PHE A CA 1
ATOM 1860 C C . PHE A 1 235 ? 21.644 0.533 -36.499 1.00 90.50 235 PHE A C 1
ATOM 1862 O O . PHE A 1 235 ? 22.858 0.734 -36.481 1.00 90.50 235 PHE A O 1
ATOM 1869 N N . ASN A 1 236 ? 20.865 0.669 -35.426 1.00 87.12 236 ASN A N 1
ATOM 1870 C CA . ASN A 1 236 ? 21.343 1.124 -34.123 1.00 87.12 236 ASN A CA 1
ATOM 1871 C C . ASN A 1 236 ? 22.366 0.164 -33.495 1.00 87.12 236 ASN A C 1
ATOM 1873 O O . ASN A 1 236 ? 23.323 0.599 -32.864 1.00 87.12 236 ASN A O 1
ATOM 1877 N N . ASP A 1 237 ? 22.197 -1.142 -33.684 1.00 85.06 237 ASP A N 1
ATOM 1878 C CA . ASP A 1 237 ? 23.105 -2.146 -33.128 1.00 85.06 237 ASP A CA 1
ATOM 1879 C C . ASP A 1 237 ? 24.435 -2.205 -33.898 1.00 85.06 237 ASP A C 1
ATOM 1881 O O . ASP A 1 237 ? 25.519 -2.128 -33.317 1.00 85.06 237 ASP A O 1
ATOM 1885 N N . LYS A 1 238 ? 24.368 -2.289 -35.235 1.00 88.00 238 LYS A N 1
ATOM 1886 C CA . LYS A 1 238 ? 25.552 -2.542 -36.069 1.00 88.00 238 LYS A CA 1
ATOM 1887 C C . LYS A 1 238 ? 26.243 -1.284 -36.579 1.00 88.00 238 LYS A C 1
ATOM 1889 O O . LYS A 1 238 ? 27.468 -1.276 -36.677 1.00 88.00 238 LYS A O 1
ATOM 1894 N N . TYR A 1 239 ? 25.493 -0.262 -36.977 1.00 87.88 239 TYR A N 1
ATOM 1895 C CA . TYR A 1 239 ? 26.019 0.846 -37.785 1.00 87.88 239 TYR A CA 1
ATOM 1896 C C . TYR A 1 239 ? 26.080 2.170 -37.018 1.00 87.88 239 TYR A C 1
ATOM 1898 O O . TYR A 1 239 ? 26.953 2.993 -37.292 1.00 87.88 239 TYR A O 1
ATOM 1906 N N . GLU A 1 240 ? 25.199 2.381 -36.043 1.00 85.19 240 GLU A N 1
ATOM 1907 C CA . GLU A 1 240 ? 25.198 3.589 -35.225 1.00 85.19 240 GLU A CA 1
ATOM 1908 C C . GLU A 1 240 ? 26.487 3.712 -34.396 1.00 85.19 240 GLU A C 1
ATOM 1910 O O . GLU A 1 240 ? 26.937 2.766 -33.749 1.00 85.19 240 GLU A O 1
ATOM 1915 N N . ASN A 1 241 ? 27.094 4.901 -34.449 1.00 84.31 241 ASN A N 1
ATOM 1916 C CA . ASN A 1 241 ? 28.375 5.268 -33.831 1.00 84.31 241 ASN A CA 1
ATOM 1917 C C . ASN A 1 241 ? 29.613 4.483 -34.308 1.00 84.31 241 ASN A C 1
ATOM 1919 O O . ASN A 1 241 ? 30.724 4.812 -33.896 1.00 84.31 241 ASN A O 1
ATOM 1923 N N . ASN A 1 242 ? 29.475 3.530 -35.232 1.00 87.62 242 ASN A N 1
ATOM 1924 C CA . ASN A 1 242 ? 30.603 2.802 -35.809 1.00 87.62 242 ASN A CA 1
ATOM 1925 C C . ASN A 1 242 ? 31.165 3.495 -37.059 1.00 87.62 242 ASN A C 1
ATOM 1927 O O . ASN A 1 242 ? 30.454 4.120 -37.845 1.00 87.62 242 ASN A O 1
ATOM 1931 N N . ILE A 1 243 ? 32.480 3.375 -37.264 1.00 86.31 243 ILE A N 1
ATOM 1932 C CA . ILE A 1 243 ? 33.160 3.938 -38.437 1.00 86.31 243 ILE A CA 1
ATOM 1933 C C . ILE A 1 243 ? 33.169 2.882 -39.538 1.00 86.31 243 ILE A C 1
ATOM 1935 O O . ILE A 1 243 ? 33.821 1.843 -39.397 1.00 86.31 243 ILE A O 1
ATOM 1939 N N . VAL A 1 244 ? 32.500 3.186 -40.649 1.00 88.50 244 VAL A N 1
ATOM 1940 C CA . VAL A 1 244 ? 32.414 2.311 -41.822 1.00 88.50 244 VAL A CA 1
ATOM 1941 C C . VAL A 1 244 ? 33.097 2.964 -43.019 1.00 88.50 244 VAL A C 1
ATOM 1943 O O . VAL A 1 244 ? 32.875 4.139 -43.308 1.00 88.50 244 VAL A O 1
ATOM 1946 N N . SER A 1 245 ? 33.938 2.212 -43.727 1.00 85.94 245 SER A N 1
ATOM 1947 C CA . SER A 1 245 ? 34.589 2.668 -44.958 1.00 85.94 245 SER A CA 1
ATOM 1948 C C . SER A 1 245 ? 34.090 1.858 -46.150 1.00 85.94 245 SER A C 1
ATOM 1950 O O . SER A 1 245 ? 34.519 0.722 -46.354 1.00 85.94 245 SER A O 1
ATOM 1952 N N . TRP A 1 246 ? 33.208 2.450 -46.952 1.00 84.88 246 TRP A N 1
ATOM 1953 C CA . TRP A 1 246 ? 32.741 1.859 -48.206 1.00 84.88 246 TRP A CA 1
ATOM 1954 C C . TRP A 1 246 ? 33.476 2.456 -49.404 1.00 84.88 246 TRP A C 1
ATOM 1956 O O . TRP A 1 246 ? 33.829 3.634 -49.417 1.00 84.88 246 TRP A O 1
ATOM 1966 N N . SER A 1 247 ? 33.686 1.639 -50.432 1.00 82.06 247 SER A N 1
ATOM 1967 C CA . SER A 1 247 ? 34.194 2.081 -51.731 1.00 82.06 247 SER A CA 1
ATOM 1968 C C . SER A 1 247 ? 33.244 1.590 -52.818 1.00 82.06 247 SER A C 1
ATOM 1970 O O . SER A 1 247 ? 32.766 0.458 -52.758 1.00 82.06 247 SER A O 1
ATOM 1972 N N . GLY A 1 248 ? 32.916 2.453 -53.779 1.00 82.25 248 GLY A N 1
ATOM 1973 C CA . GLY A 1 248 ? 31.937 2.138 -54.813 1.00 82.25 248 GLY A CA 1
ATOM 1974 C C . GLY A 1 248 ? 31.865 3.198 -55.905 1.00 82.25 248 GLY A C 1
ATOM 1975 O O . GLY A 1 248 ? 32.470 4.265 -55.803 1.00 82.25 248 GLY A O 1
ATOM 1976 N N . TYR A 1 249 ? 31.115 2.880 -56.958 1.00 83.06 249 TYR A N 1
ATOM 1977 C CA . TYR A 1 249 ? 30.849 3.770 -58.084 1.00 83.06 249 TYR A CA 1
ATOM 1978 C C . TYR A 1 249 ? 29.383 4.206 -58.043 1.00 83.06 249 TYR A C 1
ATOM 1980 O O . TYR A 1 249 ? 28.497 3.370 -57.873 1.00 83.06 249 TYR A O 1
ATOM 1988 N N . PHE A 1 250 ? 29.126 5.502 -58.215 1.00 81.12 250 PHE A N 1
ATOM 1989 C CA . PHE A 1 250 ? 27.777 6.052 -58.340 1.00 81.12 250 PHE A CA 1
ATOM 1990 C C . PHE A 1 250 ? 27.496 6.394 -59.805 1.00 81.12 250 PHE A C 1
ATOM 1992 O O . PHE A 1 250 ? 28.298 7.073 -60.448 1.00 81.12 250 PHE A O 1
ATOM 1999 N N . ALA A 1 251 ? 26.367 5.918 -60.331 1.00 84.75 251 ALA A N 1
ATOM 2000 C CA . ALA A 1 251 ? 25.890 6.260 -61.664 1.00 84.75 251 ALA A CA 1
ATOM 2001 C C . ALA A 1 251 ? 24.687 7.201 -61.539 1.00 84.75 251 ALA A C 1
ATOM 2003 O O . ALA A 1 251 ? 23.605 6.786 -61.131 1.00 84.75 251 ALA A O 1
ATOM 2004 N N . GLU A 1 252 ? 24.880 8.469 -61.897 1.00 85.94 252 GLU A N 1
ATOM 2005 C CA . GLU A 1 252 ? 23.795 9.443 -61.997 1.00 85.94 252 GLU A CA 1
ATOM 2006 C C . GLU A 1 252 ? 23.182 9.370 -63.400 1.00 85.94 252 GLU A C 1
ATOM 2008 O O . GLU A 1 252 ? 23.854 9.655 -64.396 1.00 85.94 252 GLU A O 1
ATOM 2013 N N . VAL A 1 253 ? 21.905 9.001 -63.503 1.00 86.50 253 VAL A N 1
ATOM 2014 C CA . VAL A 1 253 ? 21.166 9.112 -64.766 1.00 86.50 253 VAL A CA 1
ATOM 2015 C C . VAL A 1 253 ? 20.571 10.514 -64.830 1.00 86.50 253 VAL A C 1
ATOM 2017 O O . VAL A 1 253 ? 19.548 10.792 -64.214 1.00 86.50 253 VAL A O 1
ATOM 2020 N N . LYS A 1 254 ? 21.224 11.416 -65.567 1.00 84.25 254 LYS A N 1
ATOM 2021 C CA . LYS A 1 254 ? 20.656 12.734 -65.868 1.00 84.25 254 LYS A CA 1
ATOM 2022 C C . LYS A 1 254 ? 19.631 12.590 -66.984 1.00 84.25 254 LYS A C 1
ATOM 2024 O O . LYS A 1 254 ? 20.001 12.337 -68.133 1.00 84.25 254 LYS A O 1
ATOM 2029 N N . GLU A 1 255 ? 18.355 12.759 -66.660 1.00 80.62 255 GLU A N 1
ATOM 2030 C CA . GLU A 1 255 ? 17.328 12.945 -67.683 1.00 80.62 255 GLU A CA 1
ATOM 2031 C C . GLU A 1 255 ? 17.586 14.271 -68.408 1.00 80.62 255 GLU A C 1
ATOM 2033 O O . GLU A 1 255 ? 17.796 15.315 -67.786 1.00 80.62 255 GLU A O 1
ATOM 2038 N N . LYS A 1 256 ? 17.639 14.224 -69.742 1.00 71.69 256 LYS A N 1
ATOM 2039 C CA . LYS A 1 256 ? 17.706 15.440 -70.555 1.00 71.69 256 LYS A CA 1
ATOM 2040 C C . LYS A 1 256 ? 16.350 16.139 -70.458 1.00 71.69 256 LYS A C 1
ATOM 2042 O O . LYS A 1 256 ? 15.367 15.581 -70.941 1.00 71.69 256 LYS A O 1
ATOM 2047 N N . GLN A 1 257 ? 16.336 17.315 -69.829 1.00 60.22 257 GLN A N 1
ATOM 2048 C CA . GLN A 1 257 ? 15.239 18.283 -69.927 1.00 60.22 257 GLN A CA 1
ATOM 2049 C C . GLN A 1 257 ? 15.007 18.710 -71.377 1.00 60.22 257 GLN A C 1
ATOM 2051 O O . GLN A 1 257 ? 16.009 18.833 -72.123 1.00 60.22 257 GLN A O 1
#

InterPro domains:
  IPR006629 LPS-induced tumour necrosis factor alpha factor [PF10601] (73-140)
  IPR006629 LPS-induced tumour necrosis factor alpha factor [PS51837] (58-142)
  IPR006629 LPS-induced tumour necrosis factor alpha factor [SM00714] (73-142)

pLDDT: mean 70.71, std 22.08, range [27.34, 94.0]